Protein AF-A0AAU3YTH7-F1 (afdb_monomer_lite)

pLDDT: mean 71.28, std 16.45, range [33.56, 95.31]

Sequence (213 aa):
MPLNVPIAMAPSDTTYTVHSERQRWSVDQLAATPNGMAALETSVREGVRAAASACVFAGLTEAHITVTEYPDGSVALVGRVLCDETACHTAALRHYLDAADEIEALAAACWAEGQGLADTAATGPSAESKQGGGWSHQEVLQLGRTLLGVLLGASGWAMSQYDYHRPHGPAVGDLTVAIGQVVDEVCSLLAMPLMVCGALILIHAFVRSATAT

Radius of gyration: 25.17 Å; chains: 1; bounding box: 51×39×77 Å

Secondary structure (DSSP, 8-state):
--EEEEEE-TTS--EEEEEEEEEEE-HHHHHHSTTHHHHHHHHHHHHHHHHTTT-TT--PPPPEEEEEE-TTS-EEEEEEEEE--HHHHHHHHHHHHHHHHHHHHHHHHHHHHHTT-SSTTS----------S---HHHHHHHHHHHHHHHHHHHHHHHHH-------S--SS-HHHHHHHHHHHHHHHHHHHHHHHHHHHHHHHHHHHHT--

Foldseek 3Di:
DWAWDWDQDPPDNFIKIKIKDKDKDAPVQLVVDDNSVVVLVVVRQVNSVVSCPQVPDDPWDRWDWDWDADPNRMIMIMTITMDRDPRSNVVNVVVVVVVVVVVVVVVVVVVCVVVVVPPVVDDDDDDDDDDDPDDDPVVVVLVVLLVQLCVLLVLLVVLVVPPPPPPPDDDDPDPVVVVVVVVNVVSVVCSVVSNVVSVVSNVVSVVVVVVVD

Structure (mmCIF, N/CA/C/O backbone):
data_AF-A0AAU3YTH7-F1
#
_entry.id   AF-A0AAU3YTH7-F1
#
loop_
_atom_site.group_PDB
_atom_site.id
_atom_site.type_symbol
_atom_site.label_atom_id
_atom_site.label_alt_id
_atom_site.label_comp_id
_atom_site.label_asym_id
_atom_site.label_entity_id
_atom_site.label_seq_id
_atom_site.pdbx_PDB_ins_code
_atom_site.Cartn_x
_atom_site.Cartn_y
_atom_site.Cartn_z
_atom_site.occupancy
_atom_site.B_iso_or_equiv
_atom_site.auth_seq_id
_atom_site.auth_comp_id
_atom_site.auth_asym_id
_atom_site.auth_atom_id
_atom_site.pdbx_PDB_model_num
ATOM 1 N N . MET A 1 1 ? -3.845 -1.613 4.026 1.00 57.78 1 MET A N 1
ATOM 2 C CA . MET A 1 1 ? -3.190 -2.935 4.004 1.00 57.78 1 MET A CA 1
ATOM 3 C C . MET A 1 1 ? -2.010 -2.898 4.958 1.00 57.78 1 MET A C 1
ATOM 5 O O . MET A 1 1 ? -1.307 -1.885 4.953 1.00 57.78 1 MET A O 1
ATOM 9 N N . PRO A 1 2 ? -1.802 -3.965 5.741 1.00 70.31 2 PRO A N 1
ATOM 10 C CA . PRO A 1 2 ? -0.692 -4.055 6.678 1.00 70.31 2 PRO A CA 1
ATOM 11 C C . PRO A 1 2 ? 0.643 -4.117 5.938 1.00 70.31 2 PRO A C 1
ATOM 13 O O . PRO A 1 2 ? 0.763 -4.796 4.919 1.00 70.31 2 PRO A O 1
ATOM 16 N N . LEU A 1 3 ? 1.643 -3.408 6.456 1.00 77.75 3 LEU A N 1
ATOM 17 C CA . LEU A 1 3 ? 2.975 -3.309 5.870 1.00 77.75 3 LEU A CA 1
ATOM 18 C C . LEU A 1 3 ? 4.031 -3.785 6.869 1.00 77.75 3 LEU A C 1
ATOM 20 O O . LEU A 1 3 ? 4.126 -3.259 7.981 1.00 77.75 3 LEU A O 1
ATOM 24 N N . ASN A 1 4 ? 4.853 -4.738 6.428 1.00 79.75 4 ASN A N 1
ATOM 25 C CA . ASN A 1 4 ? 5.957 -5.318 7.185 1.00 79.75 4 ASN A CA 1
ATOM 26 C C . ASN A 1 4 ? 7.281 -4.880 6.563 1.00 79.75 4 ASN A C 1
ATOM 28 O O . ASN A 1 4 ? 7.589 -5.260 5.436 1.00 79.75 4 ASN A O 1
ATOM 32 N N . VAL A 1 5 ? 8.059 -4.080 7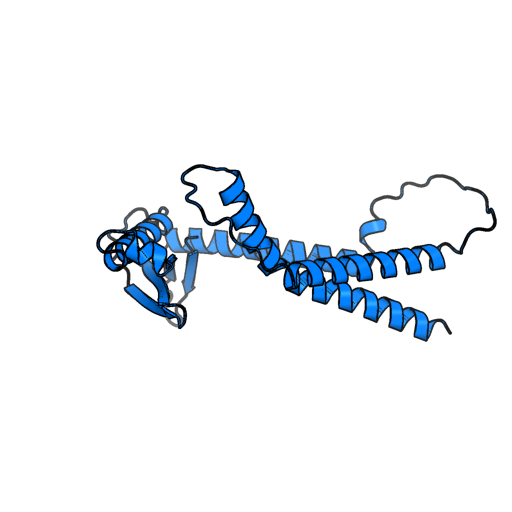.289 1.00 81.25 5 VAL A N 1
ATOM 33 C CA . VAL A 1 5 ? 9.309 -3.503 6.781 1.00 81.25 5 VAL A CA 1
ATOM 34 C C . VAL A 1 5 ? 10.495 -4.083 7.553 1.00 81.25 5 VAL A C 1
ATOM 36 O O . VAL A 1 5 ? 10.606 -3.824 8.756 1.00 81.25 5 VAL A O 1
ATOM 39 N N . PRO A 1 6 ? 11.393 -4.848 6.907 1.00 80.06 6 PRO A N 1
ATOM 40 C CA . PRO A 1 6 ? 12.638 -5.281 7.531 1.00 80.06 6 PRO A CA 1
ATOM 41 C C . PRO A 1 6 ? 13.588 -4.083 7.681 1.00 80.06 6 PRO A C 1
ATOM 43 O O . PRO A 1 6 ? 13.803 -3.321 6.741 1.00 80.06 6 PRO A O 1
ATOM 46 N N . ILE A 1 7 ? 14.174 -3.912 8.867 1.00 82.75 7 ILE A N 1
ATOM 47 C CA . ILE A 1 7 ? 15.152 -2.861 9.166 1.00 82.75 7 ILE A CA 1
ATOM 48 C C . ILE A 1 7 ? 16.408 -3.505 9.750 1.00 82.75 7 ILE A C 1
ATOM 50 O O . ILE A 1 7 ? 16.340 -4.252 10.724 1.00 82.75 7 ILE A O 1
ATOM 54 N N . ALA A 1 8 ? 17.565 -3.178 9.181 1.00 74.44 8 ALA A N 1
ATOM 55 C CA . ALA A 1 8 ? 18.866 -3.461 9.774 1.00 74.44 8 ALA A CA 1
ATOM 56 C C . ALA A 1 8 ? 19.446 -2.151 10.328 1.00 74.44 8 ALA A C 1
ATOM 58 O O . ALA A 1 8 ? 19.544 -1.163 9.597 1.00 74.44 8 ALA A O 1
ATOM 59 N N . MET A 1 9 ? 19.797 -2.114 11.616 1.00 66.88 9 MET A N 1
ATOM 60 C CA . MET A 1 9 ? 20.332 -0.903 12.249 1.00 66.88 9 MET A CA 1
ATOM 61 C C . MET A 1 9 ? 21.854 -0.966 12.359 1.00 66.88 9 MET A C 1
ATOM 63 O O . MET A 1 9 ? 22.377 -1.534 13.309 1.00 66.88 9 MET A O 1
ATOM 67 N N . ALA A 1 10 ? 22.591 -0.323 11.456 1.00 59.38 10 ALA A N 1
ATOM 68 C CA . ALA A 1 10 ? 24.038 -0.176 11.626 1.00 59.38 10 ALA A CA 1
ATOM 69 C C . ALA A 1 10 ? 24.373 0.800 12.784 1.00 59.38 10 ALA A C 1
ATOM 71 O O . ALA A 1 10 ? 23.677 1.806 12.941 1.00 59.38 10 ALA A O 1
ATOM 72 N N . PRO A 1 11 ? 25.438 0.564 13.582 1.00 55.53 11 PRO A N 1
ATOM 73 C CA . PRO A 1 11 ? 26.448 -0.493 13.455 1.00 55.53 11 PRO A CA 1
ATOM 74 C C . PRO A 1 11 ? 26.122 -1.793 14.217 1.00 55.53 11 PRO A C 1
ATOM 76 O O . PRO A 1 11 ? 26.999 -2.639 14.351 1.00 55.53 11 PRO A O 1
ATOM 79 N N . SER A 1 12 ? 24.917 -1.955 14.767 1.00 64.38 12 SER A N 1
ATOM 80 C CA . SER A 1 12 ? 24.537 -3.202 15.438 1.00 64.38 12 SER A CA 1
ATOM 81 C C . SER A 1 12 ? 24.181 -4.288 14.418 1.00 64.38 12 SER A C 1
ATOM 83 O O . SER A 1 12 ? 23.437 -4.029 13.481 1.00 64.38 12 SER A O 1
ATOM 85 N N . ASP A 1 13 ? 24.602 -5.532 14.641 1.00 70.38 13 ASP A N 1
ATOM 86 C CA . ASP A 1 13 ? 24.095 -6.693 13.880 1.00 70.38 13 ASP A CA 1
ATOM 87 C C . ASP A 1 13 ? 22.637 -7.045 14.250 1.00 70.38 13 ASP A C 1
ATOM 89 O O . ASP A 1 13 ? 22.140 -8.138 13.970 1.00 70.38 13 ASP A O 1
ATOM 93 N N . THR A 1 14 ? 21.929 -6.126 14.912 1.00 75.62 14 THR A N 1
ATOM 94 C CA . THR A 1 14 ? 20.550 -6.326 15.331 1.00 75.62 14 THR A CA 1
ATOM 95 C C . THR A 1 14 ? 19.609 -6.041 14.171 1.00 75.62 14 THR A C 1
ATOM 97 O O . THR A 1 14 ? 19.635 -4.979 13.540 1.00 75.62 14 THR A O 1
ATOM 100 N N . THR A 1 15 ? 18.747 -7.015 13.915 1.00 82.31 15 THR A N 1
ATOM 101 C CA . THR A 1 15 ? 17.726 -6.961 12.879 1.00 82.31 15 THR A CA 1
ATOM 102 C C . THR A 1 15 ? 16.367 -6.756 13.521 1.00 82.31 15 THR A C 1
ATOM 104 O O . THR A 1 15 ? 16.057 -7.337 14.558 1.00 82.31 15 THR A O 1
ATOM 107 N N . TYR A 1 16 ? 15.559 -5.904 12.904 1.00 85.06 16 TYR A N 1
ATOM 108 C CA . TYR A 1 16 ? 14.215 -5.601 13.359 1.00 85.06 16 TYR A CA 1
ATOM 109 C C . TYR A 1 16 ? 13.231 -5.698 12.204 1.00 85.06 16 TYR A C 1
ATOM 111 O O . TYR A 1 16 ? 13.590 -5.622 11.028 1.00 85.06 16 TYR A O 1
ATOM 119 N N . THR A 1 17 ? 11.962 -5.830 12.548 1.00 87.25 17 THR A N 1
ATOM 120 C CA . THR A 1 17 ? 10.839 -5.705 11.627 1.00 87.25 17 THR A CA 1
ATOM 121 C C . THR A 1 17 ? 9.883 -4.682 12.198 1.00 87.25 17 THR A C 1
ATOM 123 O O . THR A 1 17 ? 9.500 -4.765 13.364 1.00 87.25 17 THR A O 1
ATOM 126 N N . VAL A 1 18 ? 9.498 -3.704 11.388 1.00 88.56 18 VAL A N 1
ATOM 127 C CA . VAL A 1 18 ? 8.412 -2.790 11.731 1.00 88.56 18 VAL A CA 1
ATOM 128 C C . VAL A 1 18 ? 7.146 -3.317 11.087 1.00 88.56 18 VAL A C 1
ATOM 130 O O . VAL A 1 18 ? 7.027 -3.327 9.862 1.00 88.56 18 VAL A O 1
ATOM 133 N N . HIS A 1 19 ? 6.198 -3.733 11.917 1.00 88.38 19 HIS A N 1
ATOM 134 C CA . HIS A 1 19 ? 4.842 -4.030 11.476 1.00 88.38 19 HIS A CA 1
ATOM 135 C C . HIS A 1 19 ? 4.022 -2.758 11.606 1.00 88.38 19 HIS A C 1
ATOM 137 O O . HIS A 1 19 ? 4.032 -2.106 12.655 1.00 88.38 19 HIS A O 1
ATOM 143 N N . SER A 1 20 ? 3.331 -2.380 10.541 1.00 89.50 20 SER A N 1
ATOM 144 C CA . SER A 1 20 ? 2.554 -1.152 10.510 1.00 89.50 20 SER A CA 1
ATOM 145 C C . SER A 1 20 ? 1.202 -1.349 9.856 1.00 89.50 20 SER A C 1
ATOM 147 O O . SER A 1 20 ? 1.054 -2.130 8.922 1.00 89.50 20 SER A O 1
ATOM 149 N N . GLU A 1 21 ? 0.220 -0.611 10.354 1.00 90.00 21 GLU A N 1
ATOM 150 C CA . GLU A 1 21 ? -1.111 -0.524 9.769 1.00 90.00 21 GLU A CA 1
ATOM 151 C C . GLU A 1 21 ? -1.487 0.946 9.679 1.00 90.00 21 GLU A C 1
ATOM 153 O O . GLU A 1 21 ? -1.265 1.723 10.614 1.00 90.00 21 GLU A O 1
ATOM 158 N N . ARG A 1 22 ? -2.070 1.327 8.546 1.00 90.69 22 ARG A N 1
ATOM 159 C CA . ARG A 1 22 ? -2.590 2.670 8.324 1.00 90.69 22 ARG A CA 1
ATOM 160 C C . ARG A 1 22 ? -4.058 2.589 7.969 1.00 90.69 22 ARG A C 1
ATOM 162 O O . ARG A 1 22 ? -4.425 1.928 7.003 1.00 90.69 22 ARG A O 1
ATOM 169 N N . GLN A 1 23 ? -4.867 3.357 8.684 1.00 91.56 23 GLN A N 1
ATOM 170 C CA . GLN A 1 23 ? -6.272 3.556 8.356 1.00 91.56 23 GLN A CA 1
ATOM 171 C C . GLN A 1 23 ? -6.598 5.040 8.352 1.00 91.56 23 GLN A C 1
ATOM 173 O O . GLN A 1 23 ? -6.018 5.815 9.110 1.00 91.56 23 GLN A O 1
ATOM 178 N N . ARG A 1 24 ? -7.526 5.438 7.484 1.00 93.12 24 ARG A N 1
ATOM 179 C CA . ARG A 1 24 ? -8.066 6.796 7.429 1.00 93.12 24 ARG A CA 1
ATOM 180 C C . ARG A 1 24 ? -9.579 6.720 7.420 1.00 93.12 24 ARG A C 1
ATOM 182 O O . ARG A 1 24 ? -10.132 6.048 6.554 1.00 93.12 24 ARG A O 1
ATOM 189 N N . TRP A 1 25 ? -10.224 7.400 8.359 1.00 95.19 25 TRP A N 1
ATOM 190 C CA . TRP A 1 25 ? -11.680 7.505 8.424 1.00 95.19 25 TRP A CA 1
ATOM 191 C C . TRP A 1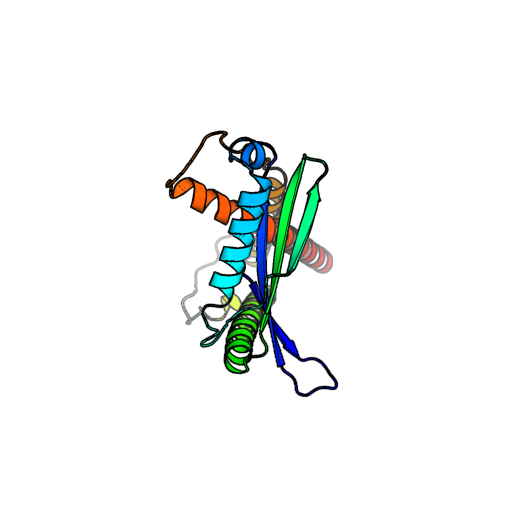 25 ? -12.124 8.932 8.125 1.00 95.19 25 TRP A C 1
ATOM 193 O O . TRP A 1 25 ? -11.480 9.899 8.539 1.00 95.19 25 TRP A O 1
ATOM 203 N N . SER A 1 26 ? -13.222 9.065 7.383 1.00 94.44 26 SER A N 1
ATOM 204 C CA . SER A 1 26 ? -13.872 10.357 7.155 1.00 94.44 26 SER A CA 1
ATOM 205 C C . SER A 1 26 ? -14.585 10.859 8.414 1.00 94.44 26 SER A C 1
ATOM 207 O O . SER A 1 26 ? -14.852 10.089 9.339 1.00 94.44 26 SER A O 1
ATOM 209 N N . VAL A 1 27 ? -14.960 12.143 8.415 1.00 93.75 27 VAL A N 1
ATOM 210 C CA . VAL A 1 27 ? -15.810 12.739 9.461 1.00 93.75 27 VAL A CA 1
ATOM 211 C C . VAL A 1 27 ? -17.088 11.925 9.655 1.00 93.75 27 VAL A C 1
ATOM 213 O O . VAL A 1 27 ? -17.434 11.588 10.783 1.00 93.75 27 VAL A O 1
ATOM 216 N N . ASP A 1 28 ? -17.751 11.542 8.561 1.00 93.75 28 ASP A N 1
ATOM 217 C CA . ASP A 1 28 ? -18.998 10.774 8.621 1.00 93.75 28 ASP A CA 1
ATOM 218 C C . ASP A 1 28 ? -18.800 9.397 9.262 1.00 93.75 28 ASP A C 1
ATOM 220 O O . ASP A 1 28 ? -19.627 8.963 10.057 1.00 93.75 28 ASP A O 1
ATOM 224 N N . GLN A 1 29 ? -17.688 8.714 8.969 1.00 90.44 29 GLN A N 1
ATOM 225 C CA . GLN A 1 29 ? -17.369 7.416 9.575 1.00 90.44 29 GLN A CA 1
ATOM 226 C C . GLN A 1 29 ? -17.064 7.546 11.070 1.00 90.44 29 GLN A C 1
ATOM 228 O O . GLN A 1 29 ? -17.508 6.717 11.870 1.00 90.44 29 GLN A O 1
ATOM 233 N N . LEU A 1 30 ? -16.341 8.603 11.452 1.00 91.12 30 LEU A N 1
ATOM 234 C CA . LEU A 1 30 ? -16.053 8.920 12.849 1.00 91.12 30 LEU A CA 1
ATOM 235 C C . LEU A 1 30 ? -17.331 9.272 13.622 1.00 91.12 30 LEU A C 1
ATOM 237 O O . LEU A 1 30 ? -17.467 8.864 14.771 1.00 91.12 30 LEU A O 1
ATOM 241 N N . ALA A 1 31 ? -18.271 9.982 12.993 1.00 91.75 31 ALA A N 1
ATOM 242 C CA . ALA A 1 31 ? -19.545 10.371 13.594 1.00 91.75 31 ALA A CA 1
ATOM 243 C C . ALA A 1 31 ? -20.561 9.218 13.653 1.00 91.75 31 ALA A C 1
ATOM 245 O O . ALA A 1 31 ? -21.321 9.114 14.615 1.00 91.75 31 ALA A O 1
ATOM 246 N N . ALA A 1 32 ? -20.574 8.341 12.646 1.00 93.25 32 ALA A N 1
ATOM 247 C CA . ALA A 1 32 ? -21.460 7.180 12.593 1.00 93.25 32 ALA A CA 1
ATOM 248 C C . ALA A 1 32 ? -21.068 6.084 13.598 1.00 93.25 32 ALA A C 1
ATOM 250 O O . ALA A 1 32 ? -21.904 5.263 13.976 1.00 93.25 32 ALA A O 1
ATOM 251 N N . THR A 1 33 ? -19.807 6.067 14.035 1.00 91.00 33 THR A N 1
ATOM 252 C CA . THR A 1 33 ? -19.286 5.068 14.969 1.00 91.00 33 THR A CA 1
ATOM 253 C C . THR A 1 33 ? -19.291 5.620 16.397 1.00 91.00 33 THR A C 1
ATOM 255 O O . THR A 1 33 ? -18.672 6.657 16.648 1.00 91.00 33 THR A O 1
ATOM 258 N N . PRO A 1 34 ? -19.924 4.942 17.374 1.00 93.38 34 PRO A N 1
ATOM 259 C CA . PRO A 1 34 ? -19.817 5.332 18.777 1.00 93.38 34 PRO A CA 1
ATOM 260 C C . PRO A 1 34 ? -18.347 5.393 19.209 1.00 93.38 34 PRO A C 1
ATOM 262 O O . PRO A 1 34 ? -17.624 4.408 19.077 1.00 93.38 34 PRO A O 1
ATOM 265 N N . ASN A 1 35 ? -17.903 6.547 19.716 1.00 92.50 35 ASN A N 1
ATOM 266 C CA . ASN A 1 35 ? -16.491 6.816 20.015 1.00 92.50 35 ASN A CA 1
ATOM 267 C C . ASN A 1 35 ? -15.560 6.535 18.818 1.00 92.50 35 ASN A C 1
ATOM 269 O O . ASN A 1 35 ? -14.527 5.886 18.980 1.00 92.50 35 ASN A O 1
ATOM 273 N N . GLY A 1 36 ? -15.912 7.025 17.621 1.00 88.62 36 GLY A N 1
ATOM 274 C CA . GLY A 1 36 ? -15.225 6.706 16.365 1.00 88.62 36 GLY A CA 1
ATOM 275 C C . GLY A 1 36 ? -13.702 6.838 16.398 1.00 88.62 36 GLY A C 1
ATOM 276 O O . GLY A 1 36 ? -13.016 5.998 15.829 1.00 88.62 36 GLY A O 1
ATOM 277 N N . MET A 1 37 ? -13.155 7.805 17.139 1.00 94.38 37 MET A N 1
ATOM 278 C CA . MET A 1 37 ? -11.704 7.916 17.339 1.00 94.38 37 MET A CA 1
ATOM 279 C C . MET A 1 37 ? -11.097 6.716 18.081 1.00 94.38 37 MET A C 1
ATOM 281 O O . MET A 1 37 ? -10.099 6.158 17.632 1.00 94.38 37 MET A O 1
ATOM 285 N N . ALA A 1 38 ? -11.710 6.275 19.181 1.00 94.06 38 ALA A N 1
ATOM 286 C CA . ALA A 1 38 ? -11.245 5.106 19.930 1.00 94.06 38 ALA A CA 1
ATOM 287 C C . ALA A 1 38 ? -11.444 3.805 19.134 1.00 94.06 38 ALA A C 1
ATOM 289 O O . ALA A 1 38 ? -10.627 2.886 19.217 1.00 94.06 38 ALA A O 1
ATOM 290 N N . ALA A 1 39 ? -12.511 3.732 18.333 1.00 93.75 39 ALA A N 1
ATOM 291 C CA . ALA A 1 39 ? -12.757 2.608 17.437 1.00 93.75 39 ALA A CA 1
ATOM 292 C C . ALA A 1 39 ? -11.707 2.534 16.313 1.00 93.75 39 ALA A C 1
ATOM 294 O O . ALA A 1 39 ? -11.167 1.459 16.059 1.00 93.75 39 ALA A O 1
ATOM 295 N N . LEU A 1 40 ? -11.357 3.669 15.698 1.00 92.19 40 LEU A N 1
ATOM 296 C CA . LEU A 1 40 ? -10.288 3.762 14.699 1.00 92.19 40 LEU A CA 1
ATOM 297 C C . LEU A 1 40 ? -8.939 3.349 15.293 1.00 92.19 40 LEU A C 1
ATOM 299 O O . LEU A 1 40 ? -8.206 2.568 14.691 1.00 92.19 40 LEU A O 1
ATOM 303 N N . GLU A 1 41 ? -8.624 3.823 16.497 1.00 92.94 41 GLU A N 1
ATOM 304 C CA . GLU A 1 41 ? -7.396 3.433 17.185 1.00 92.94 41 GLU A CA 1
ATOM 305 C C . GLU A 1 41 ? -7.352 1.930 17.484 1.00 92.94 41 GLU A C 1
ATOM 307 O O . GLU A 1 41 ? -6.337 1.278 17.235 1.00 92.94 41 GLU A O 1
ATOM 312 N N . THR A 1 42 ? -8.460 1.361 17.961 1.00 91.88 42 THR A N 1
ATOM 313 C CA . THR A 1 42 ? -8.580 -0.083 18.214 1.00 91.88 42 THR A CA 1
ATOM 314 C C . THR A 1 42 ? -8.381 -0.884 16.929 1.00 91.88 42 THR A C 1
ATOM 316 O O . THR A 1 42 ? -7.569 -1.806 16.908 1.00 91.88 42 THR A O 1
ATOM 319 N N . SER A 1 43 ? -9.038 -0.472 15.843 1.00 90.12 43 SER A N 1
ATOM 320 C CA . SER A 1 43 ? -8.918 -1.090 14.519 1.00 90.12 43 SER A CA 1
ATOM 321 C C . SER A 1 43 ? -7.472 -1.081 14.013 1.00 90.12 43 SER A C 1
ATOM 323 O O . SER A 1 43 ? -6.958 -2.101 13.555 1.00 90.12 43 SER A O 1
ATOM 325 N N . VAL A 1 44 ? -6.764 0.043 14.161 1.00 89.38 44 VAL A N 1
ATOM 326 C CA . VAL A 1 44 ? -5.346 0.137 13.791 1.00 89.38 44 VAL A CA 1
ATOM 327 C C . VAL A 1 44 ? -4.480 -0.767 14.668 1.00 89.38 44 VAL A C 1
ATOM 329 O O . VAL A 1 44 ? -3.629 -1.481 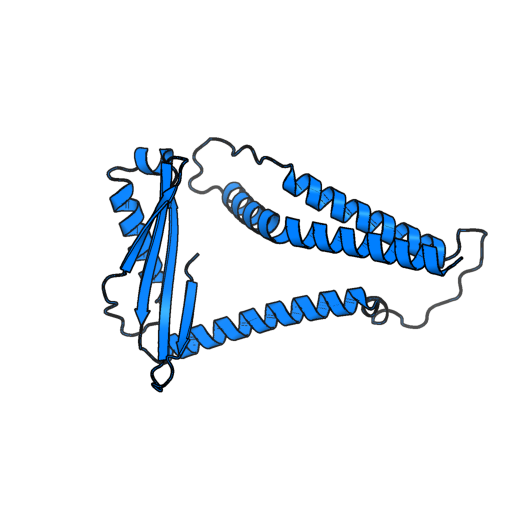14.143 1.00 89.38 44 VAL A O 1
ATOM 332 N N . ARG A 1 45 ? -4.699 -0.797 15.988 1.00 88.62 45 ARG A N 1
ATOM 333 C CA . ARG A 1 45 ? -3.959 -1.684 16.905 1.00 88.62 45 ARG A CA 1
ATOM 334 C C . ARG A 1 45 ? -4.154 -3.160 16.547 1.00 88.62 45 ARG A C 1
ATOM 336 O O . ARG A 1 45 ? -3.194 -3.926 16.574 1.00 88.62 45 ARG A O 1
ATOM 343 N N . GLU A 1 46 ? -5.373 -3.564 16.211 1.00 86.50 46 GLU A N 1
ATOM 344 C CA . GLU A 1 46 ? -5.681 -4.929 15.775 1.00 86.50 46 GLU A CA 1
ATOM 345 C C . GLU A 1 46 ? -5.049 -5.254 14.420 1.00 86.50 46 GLU A C 1
ATOM 347 O O . GLU A 1 46 ? -4.440 -6.314 14.273 1.00 86.50 46 GLU A O 1
ATOM 352 N N . GLY A 1 47 ? -5.097 -4.324 13.463 1.00 85.69 47 GLY A N 1
ATOM 353 C CA . GLY A 1 47 ? -4.454 -4.493 12.162 1.00 85.69 47 GLY A CA 1
ATOM 354 C C . GLY A 1 47 ? -2.933 -4.644 12.264 1.00 85.69 47 GLY A C 1
ATOM 355 O O . GLY A 1 47 ? -2.367 -5.534 11.632 1.00 85.69 47 GLY A O 1
ATOM 356 N N . VAL A 1 48 ? -2.270 -3.871 13.135 1.00 84.44 48 VAL A N 1
ATOM 357 C CA . VAL A 1 48 ? -0.832 -4.048 13.421 1.00 84.44 48 VAL A CA 1
ATOM 358 C C . VAL A 1 48 ? -0.544 -5.447 13.980 1.00 84.44 48 VAL A C 1
ATOM 360 O O . VAL A 1 48 ? 0.438 -6.074 13.586 1.00 84.44 48 VAL A O 1
ATOM 363 N N . ARG A 1 49 ? -1.394 -5.973 14.873 1.00 81.56 49 ARG A N 1
ATOM 364 C CA . ARG A 1 49 ? -1.224 -7.338 15.407 1.00 81.56 49 ARG A CA 1
ATOM 365 C C . ARG A 1 49 ? -1.413 -8.402 14.329 1.00 81.56 49 ARG A C 1
ATOM 367 O O . ARG A 1 49 ? -0.652 -9.362 14.293 1.00 81.56 49 ARG A O 1
ATOM 374 N N . ALA A 1 50 ? -2.384 -8.223 13.436 1.00 80.69 50 ALA A N 1
ATOM 375 C CA . ALA A 1 50 ? -2.602 -9.130 12.312 1.00 80.69 50 ALA A CA 1
ATOM 376 C C . ALA A 1 50 ? -1.421 -9.122 11.320 1.00 80.69 50 ALA A C 1
ATOM 378 O O . ALA A 1 50 ? -1.034 -10.174 10.804 1.00 80.69 50 ALA A O 1
ATOM 379 N N . ALA A 1 51 ? -0.800 -7.957 11.103 1.00 75.38 51 ALA A N 1
ATOM 380 C CA . ALA A 1 51 ? 0.401 -7.803 10.277 1.00 75.38 51 ALA A CA 1
ATOM 381 C C . ALA A 1 51 ? 1.591 -8.634 10.792 1.00 75.38 51 ALA A C 1
ATOM 383 O O . ALA A 1 51 ? 2.402 -9.125 10.006 1.00 75.38 51 ALA A O 1
ATOM 384 N N . ALA A 1 52 ? 1.666 -8.823 12.110 1.00 71.81 52 ALA A N 1
ATOM 385 C CA . ALA A 1 52 ? 2.706 -9.573 12.805 1.00 71.81 52 ALA A CA 1
ATOM 386 C C . ALA A 1 52 ? 2.387 -11.074 12.966 1.00 71.81 52 ALA A C 1
ATOM 388 O O . ALA A 1 52 ? 2.976 -11.736 13.814 1.00 71.81 52 ALA A O 1
ATOM 389 N N . SER A 1 53 ? 1.475 -11.637 12.165 1.00 67.44 53 SER A N 1
ATOM 390 C CA . SER A 1 53 ? 1.048 -13.049 12.257 1.00 67.44 53 SER A CA 1
ATOM 391 C C . SER A 1 53 ? 2.178 -14.085 12.150 1.00 67.44 53 SER A C 1
ATOM 393 O O . SER A 1 53 ? 2.034 -15.196 12.656 1.00 67.44 53 SER A O 1
ATOM 395 N N . ALA A 1 54 ? 3.308 -13.729 11.530 1.00 63.84 54 ALA A N 1
ATOM 396 C CA . ALA A 1 54 ? 4.505 -14.569 11.450 1.00 63.84 54 ALA A CA 1
ATOM 397 C C . ALA A 1 54 ? 5.393 -14.518 12.711 1.00 63.84 54 ALA A C 1
ATOM 399 O O . ALA A 1 54 ? 6.357 -15.280 12.800 1.00 63.84 54 ALA A O 1
ATOM 400 N N . CYS A 1 55 ? 5.092 -13.643 13.674 1.00 68.81 55 CYS A N 1
ATOM 401 C CA . CYS A 1 55 ? 5.835 -13.532 14.922 1.00 68.81 55 CYS A CA 1
ATOM 402 C C . CYS A 1 55 ? 5.314 -14.534 15.942 1.00 68.81 55 CYS A C 1
ATOM 404 O O . CYS A 1 55 ? 4.276 -14.350 16.578 1.00 6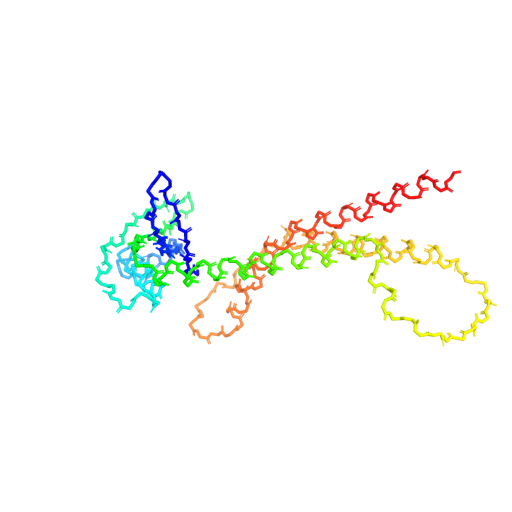8.81 55 CYS A O 1
ATOM 406 N N . VAL A 1 56 ? 6.051 -15.642 16.035 1.00 54.22 56 VAL A N 1
ATOM 407 C CA . VAL A 1 56 ? 5.674 -16.878 16.730 1.00 54.22 56 VAL A CA 1
ATOM 408 C C . VAL A 1 56 ? 5.558 -16.667 18.246 1.00 54.22 56 VAL A C 1
ATOM 410 O O . VAL A 1 56 ? 4.892 -17.459 18.910 1.00 54.22 56 VAL A O 1
ATOM 413 N N . PHE A 1 57 ? 6.135 -15.593 18.805 1.00 50.47 57 PHE A N 1
ATOM 414 C CA . PHE A 1 57 ? 6.186 -15.366 20.256 1.00 50.47 57 PHE A CA 1
ATOM 415 C C . PHE A 1 57 ? 5.610 -14.039 20.750 1.00 50.47 57 PHE A C 1
ATOM 417 O O . PHE A 1 57 ? 5.760 -13.702 21.927 1.00 50.47 57 PHE A O 1
ATOM 424 N N . ALA A 1 58 ? 4.936 -13.269 19.905 1.00 52.53 58 ALA A N 1
ATOM 425 C CA . ALA A 1 58 ? 4.884 -11.845 20.160 1.00 52.53 58 ALA A CA 1
ATOM 426 C C . ALA A 1 58 ? 3.826 -11.429 21.203 1.00 52.53 58 ALA A C 1
ATOM 428 O O . ALA A 1 58 ? 2.691 -11.058 20.897 1.00 52.53 58 ALA A O 1
ATOM 429 N N . GLY A 1 59 ? 4.279 -11.344 22.456 1.00 55.47 59 GLY A N 1
ATOM 430 C CA . GLY A 1 59 ? 3.900 -10.275 23.378 1.00 55.47 59 GLY A CA 1
ATOM 431 C C . GLY A 1 59 ? 4.349 -8.925 22.815 1.00 55.47 59 GLY A C 1
ATOM 432 O O . GLY A 1 59 ? 5.204 -8.265 23.401 1.00 55.47 59 GLY A O 1
ATOM 433 N N . LEU A 1 60 ? 3.810 -8.563 21.642 1.00 65.56 60 LEU A N 1
ATOM 434 C CA . LEU A 1 60 ? 4.050 -7.295 20.967 1.00 65.56 60 LEU A CA 1
ATOM 435 C C . LEU A 1 60 ? 3.855 -6.179 21.984 1.00 65.56 60 LEU A C 1
ATOM 437 O O . LEU A 1 60 ? 2.830 -6.125 22.673 1.00 65.56 60 LEU A O 1
ATOM 441 N N . THR A 1 61 ? 4.839 -5.289 22.064 1.00 70.31 61 THR A N 1
ATOM 442 C CA . THR A 1 61 ? 4.678 -4.050 22.814 1.00 70.31 61 THR A CA 1
ATOM 443 C C . THR A 1 61 ? 3.482 -3.276 22.266 1.00 70.31 61 THR A C 1
ATOM 445 O O . THR A 1 61 ? 3.018 -3.495 21.142 1.00 70.31 61 THR A O 1
ATOM 448 N N . GLU A 1 62 ? 2.923 -2.394 23.090 1.00 80.38 62 GLU A N 1
ATOM 449 C CA . GLU A 1 62 ? 1.809 -1.564 22.650 1.00 80.38 62 GLU A CA 1
ATOM 450 C C . GLU A 1 62 ? 2.212 -0.769 21.400 1.00 80.38 62 GLU A C 1
ATOM 452 O O . GLU A 1 62 ? 3.270 -0.136 21.366 1.00 80.38 62 GLU A O 1
ATOM 457 N N . ALA A 1 63 ? 1.384 -0.847 20.354 1.00 84.12 63 ALA A N 1
ATOM 458 C CA . ALA A 1 63 ? 1.672 -0.187 19.092 1.00 84.12 63 ALA A CA 1
ATOM 459 C C . ALA A 1 63 ? 1.769 1.328 19.304 1.00 84.12 63 ALA A C 1
ATOM 461 O O . ALA A 1 63 ? 0.878 1.949 19.885 1.00 84.12 63 ALA A O 1
ATOM 462 N N . HIS A 1 64 ? 2.830 1.933 18.780 1.00 90.69 64 HIS A N 1
ATOM 463 C CA . HIS A 1 64 ? 2.949 3.378 18.730 1.00 90.69 64 HIS A CA 1
ATOM 464 C C . HIS A 1 64 ? 1.993 3.920 17.665 1.00 90.69 64 HIS A C 1
ATOM 466 O O . HIS A 1 64 ? 2.142 3.608 16.480 1.00 90.69 64 HIS A O 1
ATOM 472 N N . ILE A 1 65 ? 1.019 4.726 18.086 1.00 91.44 65 ILE A N 1
ATOM 473 C CA . ILE A 1 65 ? 0.019 5.326 17.203 1.00 91.44 65 ILE A CA 1
ATOM 474 C C . ILE A 1 65 ? 0.407 6.768 16.881 1.00 91.44 65 ILE A C 1
ATOM 476 O O . ILE A 1 65 ? 0.589 7.596 17.771 1.00 91.44 65 ILE A O 1
ATOM 480 N N . THR A 1 66 ? 0.489 7.083 15.592 1.00 93.50 66 THR A N 1
ATOM 481 C CA . THR A 1 66 ? 0.574 8.456 15.092 1.00 93.50 66 THR A CA 1
ATOM 482 C C . THR A 1 66 ? -0.780 8.865 14.525 1.00 93.50 66 THR A C 1
ATOM 484 O O . THR A 1 66 ? -1.315 8.165 13.667 1.00 93.50 66 THR A O 1
ATOM 487 N N . VAL A 1 67 ? -1.311 10.002 14.973 1.00 95.12 67 VAL A N 1
ATOM 488 C CA . VAL A 1 67 ? -2.571 10.581 14.485 1.00 95.12 67 VAL A CA 1
ATOM 489 C C . VAL A 1 67 ? -2.261 11.717 13.512 1.00 95.12 67 VAL A C 1
ATOM 491 O O . VAL A 1 67 ? -1.339 12.502 13.727 1.00 95.12 67 VAL A O 1
ATOM 494 N N . THR A 1 68 ? -3.014 11.810 12.423 1.00 95.31 68 THR A N 1
ATOM 495 C CA . THR A 1 68 ? -2.955 12.915 11.464 1.00 95.31 68 THR A CA 1
ATOM 496 C C . THR A 1 68 ? -4.369 13.351 11.124 1.00 95.31 68 THR A C 1
ATOM 498 O O . THR A 1 68 ? -5.130 12.590 10.531 1.00 95.31 68 THR A O 1
ATOM 501 N N . GLU A 1 69 ? -4.705 14.581 11.491 1.00 93.75 69 GLU A N 1
ATOM 502 C CA . GLU A 1 69 ? -5.966 15.224 11.128 1.00 93.75 69 GLU A CA 1
ATOM 503 C C . GLU A 1 69 ? -5.781 15.997 9.821 1.00 93.75 69 GLU A C 1
ATOM 505 O O . GLU A 1 69 ? -4.781 16.694 9.629 1.00 93.75 69 GLU A O 1
ATOM 510 N N . TYR A 1 70 ? -6.732 15.853 8.904 1.00 91.31 70 TYR A N 1
ATOM 511 C CA . TYR A 1 70 ? -6.715 16.521 7.608 1.00 91.31 70 TYR A CA 1
ATOM 512 C C . TYR A 1 70 ? -7.683 17.714 7.592 1.00 91.31 70 TYR A C 1
ATOM 514 O O . TYR A 1 70 ? -8.653 17.731 8.349 1.00 91.31 70 TYR A O 1
ATOM 522 N N . PRO A 1 71 ? -7.478 18.705 6.701 1.00 91.62 71 PRO A N 1
ATOM 523 C CA . PRO A 1 71 ? -8.357 19.876 6.599 1.00 91.62 71 PRO A CA 1
ATOM 524 C C . PRO A 1 71 ? -9.822 19.554 6.267 1.00 91.62 71 PRO A C 1
ATOM 526 O O . PRO A 1 71 ? -10.705 20.351 6.563 1.00 91.62 71 PRO A O 1
ATOM 529 N N . ASP A 1 72 ? -10.082 18.393 5.661 1.00 89.75 72 ASP A N 1
ATOM 530 C CA . ASP A 1 72 ? -11.427 17.869 5.386 1.00 89.75 72 ASP A CA 1
ATOM 531 C C . ASP A 1 72 ? -12.094 17.230 6.625 1.00 89.75 72 ASP A C 1
ATOM 533 O O . ASP A 1 72 ? -13.177 16.657 6.524 1.00 89.75 72 ASP A O 1
ATOM 537 N N . GLY A 1 73 ? -11.435 17.298 7.787 1.00 88.62 73 GLY A N 1
ATOM 538 C CA . GLY A 1 73 ? -11.869 16.711 9.053 1.00 88.62 73 GLY A CA 1
ATOM 539 C C . GLY A 1 73 ? -11.679 15.195 9.142 1.00 88.62 73 GLY A C 1
ATOM 540 O O . GLY A 1 73 ? -11.982 14.600 10.175 1.00 88.62 73 GLY A O 1
ATOM 541 N N . SER A 1 74 ? -11.186 14.542 8.085 1.00 92.56 74 SER A N 1
ATOM 542 C CA . SER A 1 74 ? -10.829 13.127 8.157 1.00 92.56 74 SER A CA 1
ATOM 543 C C . SER A 1 74 ? -9.591 12.927 9.027 1.00 92.56 74 SER A C 1
ATOM 545 O O . SER A 1 74 ? -8.733 13.804 9.150 1.00 92.56 74 SER A O 1
ATOM 547 N N . VAL A 1 75 ? -9.476 11.739 9.608 1.00 93.25 75 VAL A N 1
ATOM 548 C CA . VAL A 1 75 ? -8.366 11.391 10.491 1.00 93.25 75 VAL A CA 1
ATOM 549 C C . VAL A 1 75 ? -7.703 10.125 9.981 1.00 93.25 75 VAL A C 1
ATOM 551 O O . VAL A 1 75 ? -8.376 9.125 9.734 1.00 93.25 75 VAL A O 1
ATOM 554 N N . ALA A 1 76 ? -6.379 10.156 9.819 1.00 93.25 76 ALA A N 1
ATOM 555 C CA . ALA A 1 76 ? -5.578 8.960 9.602 1.00 93.25 76 ALA A CA 1
ATOM 556 C C . ALA A 1 76 ? -4.781 8.599 10.847 1.00 93.25 76 ALA A C 1
ATOM 558 O O . ALA A 1 76 ? -4.115 9.446 11.439 1.00 93.25 76 ALA A O 1
ATOM 559 N N . LEU A 1 77 ? -4.805 7.318 11.191 1.00 93.69 77 LEU A N 1
ATOM 560 C CA . LEU A 1 77 ? -3.944 6.728 12.200 1.00 93.69 77 LEU A CA 1
ATOM 561 C C . LEU A 1 77 ? -2.948 5.791 11.523 1.00 93.69 77 LEU A C 1
ATOM 563 O O . LEU A 1 77 ? -3.298 5.033 10.616 1.00 93.69 77 LEU A O 1
ATOM 567 N N . VAL A 1 78 ? -1.703 5.845 11.986 1.00 92.38 78 VAL A N 1
ATOM 568 C CA . VAL A 1 78 ? -0.660 4.882 11.636 1.00 92.38 78 VAL A CA 1
ATOM 569 C C . VAL A 1 78 ? -0.171 4.231 12.915 1.00 92.38 78 VAL A C 1
ATOM 571 O O . VAL A 1 78 ? 0.438 4.896 13.752 1.00 92.38 78 VAL A O 1
ATOM 574 N N . GLY A 1 79 ? -0.432 2.939 13.060 1.00 89.12 79 GLY A N 1
ATOM 575 C CA . GLY A 1 79 ? 0.113 2.127 14.134 1.00 89.12 79 GLY A CA 1
ATOM 576 C C . GLY A 1 79 ? 1.407 1.472 13.692 1.00 89.12 79 GLY A C 1
ATOM 577 O O . GLY A 1 79 ? 1.518 1.032 12.548 1.00 89.12 79 GLY A O 1
ATOM 578 N N . ARG A 1 80 ? 2.393 1.418 14.588 1.00 90.75 80 ARG A N 1
ATOM 579 C CA . ARG A 1 80 ? 3.673 0.744 14.353 1.00 90.75 80 ARG A CA 1
ATOM 580 C C . ARG A 1 80 ? 4.086 -0.048 15.581 1.00 90.75 80 ARG A C 1
ATOM 582 O O . ARG A 1 80 ? 4.004 0.463 16.694 1.00 90.75 80 ARG A O 1
ATOM 589 N N . VAL A 1 81 ? 4.583 -1.259 15.379 1.00 88.31 81 VAL A N 1
ATOM 590 C CA . VAL A 1 81 ? 5.255 -2.035 16.424 1.00 88.31 81 VAL A CA 1
ATOM 591 C C . VAL A 1 81 ? 6.577 -2.568 15.894 1.00 88.31 81 VAL A C 1
ATOM 593 O O . VAL A 1 81 ? 6.688 -2.934 14.722 1.00 88.31 81 VAL A O 1
ATOM 596 N N . LEU A 1 82 ? 7.584 -2.563 16.762 1.00 87.00 82 LEU A N 1
ATOM 597 C CA . LEU A 1 82 ? 8.907 -3.094 16.474 1.00 87.00 82 LEU A CA 1
ATOM 598 C C . LEU A 1 82 ? 8.979 -4.537 16.978 1.00 87.00 82 LEU A C 1
ATOM 600 O O . LEU A 1 82 ? 8.653 -4.802 18.133 1.00 87.00 82 LEU A O 1
ATOM 604 N N . CYS A 1 83 ? 9.424 -5.444 16.119 1.00 84.69 83 CYS A N 1
ATOM 605 C CA . CYS A 1 83 ? 9.721 -6.828 16.456 1.00 84.69 83 CYS A CA 1
ATOM 606 C C . CYS A 1 83 ? 11.208 -7.096 16.205 1.00 84.69 83 CYS A C 1
ATOM 608 O O . CYS A 1 83 ? 11.728 -6.735 15.151 1.00 84.69 83 CYS A O 1
ATOM 610 N N . ASP A 1 84 ? 11.892 -7.713 17.161 1.00 85.00 84 ASP A N 1
ATOM 611 C CA . ASP A 1 84 ? 13.307 -8.100 17.093 1.00 85.00 84 ASP A CA 1
ATOM 612 C C . ASP A 1 84 ? 13.503 -9.604 16.818 1.00 85.00 84 ASP A C 1
ATOM 614 O O . ASP A 1 84 ? 14.623 -10.115 16.839 1.00 85.00 84 ASP A O 1
ATOM 618 N N . GLU A 1 85 ? 12.425 -10.333 16.509 1.00 83.69 85 GLU A N 1
ATOM 619 C CA . GLU A 1 85 ? 12.510 -11.746 16.153 1.00 83.69 85 GLU A CA 1
ATOM 620 C C . GLU A 1 85 ? 13.135 -11.926 14.762 1.00 83.69 85 GLU A C 1
ATOM 622 O O . GLU A 1 85 ? 12.593 -11.509 13.732 1.00 83.69 85 GLU A O 1
ATOM 627 N N . THR A 1 86 ? 14.248 -12.658 14.709 1.00 84.12 86 THR A N 1
ATOM 628 C CA . THR A 1 86 ? 14.964 -12.965 13.461 1.00 84.12 86 THR A CA 1
ATOM 629 C C . THR A 1 86 ? 14.090 -13.699 12.438 1.00 84.12 86 THR A C 1
ATOM 631 O O . THR A 1 86 ? 14.254 -13.507 11.231 1.00 84.12 86 THR A O 1
ATOM 634 N N . ALA A 1 87 ? 13.143 -14.527 12.892 1.00 81.88 87 ALA A N 1
ATOM 635 C CA . ALA A 1 87 ? 12.204 -15.225 12.014 1.00 81.88 87 ALA A CA 1
ATOM 636 C C . ALA A 1 87 ? 11.263 -14.244 11.291 1.00 81.88 87 ALA A C 1
ATOM 638 O O . ALA A 1 87 ? 11.121 -14.342 10.070 1.00 81.88 87 ALA A O 1
ATOM 639 N N . CYS A 1 88 ? 10.704 -13.258 12.009 1.00 81.00 88 CYS A N 1
ATOM 640 C CA . CYS A 1 88 ? 9.892 -12.192 11.412 1.00 81.00 88 CYS A CA 1
ATOM 641 C C . CYS A 1 88 ? 10.707 -11.370 10.424 1.00 81.00 88 CYS A C 1
ATOM 643 O O . CYS A 1 88 ? 10.250 -11.129 9.309 1.00 81.00 88 CYS A O 1
ATOM 645 N N . HIS A 1 89 ? 11.941 -11.021 10.798 1.00 85.69 89 HIS A N 1
ATOM 646 C CA . HIS A 1 89 ? 12.834 -10.274 9.920 1.00 85.69 89 HIS A CA 1
ATOM 647 C C . HIS A 1 89 ? 13.137 -11.033 8.630 1.00 85.69 89 HIS A C 1
ATOM 649 O O . HIS A 1 89 ? 13.018 -10.479 7.542 1.00 85.69 89 HIS A O 1
ATOM 655 N N . THR A 1 90 ? 13.464 -12.321 8.729 1.00 84.50 90 THR A N 1
ATOM 656 C CA . THR A 1 90 ? 13.770 -13.156 7.561 1.00 84.50 90 THR A CA 1
ATOM 657 C C . THR A 1 90 ? 12.558 -13.302 6.640 1.00 84.50 90 THR A C 1
ATOM 659 O O . THR A 1 90 ? 12.705 -13.240 5.421 1.00 84.50 90 THR A O 1
ATOM 662 N N . ALA A 1 91 ? 11.358 -13.488 7.197 1.00 83.81 91 ALA A N 1
ATOM 663 C CA . ALA A 1 91 ? 10.129 -13.573 6.412 1.00 83.81 91 ALA A CA 1
ATOM 664 C C . ALA A 1 91 ? 9.801 -12.240 5.720 1.00 83.81 91 ALA A C 1
ATOM 666 O O . ALA A 1 91 ? 9.550 -12.221 4.517 1.00 83.81 91 ALA A O 1
ATOM 667 N N . ALA A 1 92 ? 9.870 -11.125 6.453 1.00 82.25 92 ALA A N 1
ATOM 668 C CA . ALA A 1 92 ? 9.647 -9.791 5.902 1.00 82.25 92 ALA A CA 1
ATOM 669 C C . ALA A 1 92 ? 10.672 -9.442 4.811 1.00 82.25 92 ALA A C 1
ATOM 671 O O . ALA A 1 92 ? 10.302 -8.887 3.781 1.00 82.25 92 ALA A O 1
ATOM 672 N N . LEU A 1 93 ? 11.940 -9.817 5.001 1.00 84.00 93 LEU A N 1
ATOM 673 C CA . LEU A 1 93 ? 12.995 -9.619 4.010 1.00 84.00 93 LEU A CA 1
ATOM 674 C C . LEU A 1 93 ? 12.750 -10.418 2.730 1.00 84.00 93 LEU A C 1
ATOM 676 O O . LEU A 1 93 ? 12.919 -9.866 1.650 1.00 84.00 93 LEU A O 1
ATOM 680 N N . ARG A 1 94 ? 12.313 -11.678 2.830 1.00 82.94 94 ARG A N 1
ATOM 681 C CA . ARG A 1 94 ? 11.951 -12.472 1.645 1.00 82.94 94 ARG A CA 1
ATOM 682 C C . ARG A 1 94 ? 10.824 -11.814 0.859 1.00 82.94 94 ARG A C 1
ATOM 684 O O . ARG A 1 94 ? 11.005 -11.554 -0.317 1.00 82.94 94 ARG A O 1
ATOM 691 N N . HIS A 1 95 ? 9.730 -11.447 1.525 1.00 80.69 95 HIS A N 1
ATOM 692 C CA . HIS A 1 95 ? 8.618 -10.760 0.862 1.00 80.69 95 HIS A CA 1
ATOM 693 C C . HIS A 1 95 ? 9.030 -9.432 0.222 1.00 80.69 95 HIS A C 1
ATOM 695 O O . HIS A 1 95 ? 8.552 -9.096 -0.856 1.00 80.69 95 HIS A O 1
ATOM 701 N N . TYR A 1 96 ? 9.914 -8.678 0.878 1.00 80.88 96 TYR A N 1
ATOM 702 C CA . TYR A 1 96 ? 10.452 -7.443 0.320 1.00 80.88 96 TYR A CA 1
ATOM 703 C C . TYR A 1 96 ? 11.268 -7.697 -0.955 1.00 80.88 96 TYR A C 1
ATOM 705 O O . TYR A 1 96 ? 11.098 -6.975 -1.933 1.00 80.88 96 TYR A O 1
ATOM 713 N N . LEU A 1 97 ? 12.137 -8.712 -0.949 1.00 81.94 97 LEU A N 1
ATOM 714 C CA . LEU A 1 97 ? 12.944 -9.077 -2.114 1.00 81.94 97 LEU A CA 1
ATOM 715 C C . LEU A 1 97 ? 12.075 -9.613 -3.256 1.00 81.94 97 LEU A C 1
ATOM 717 O O . LEU A 1 97 ? 12.226 -9.141 -4.373 1.00 81.94 97 LEU A O 1
ATOM 721 N N . ASP A 1 98 ? 11.114 -10.494 -2.968 1.00 78.75 98 ASP A N 1
ATOM 722 C CA . ASP A 1 98 ? 10.179 -11.019 -3.971 1.00 78.75 98 ASP A CA 1
ATOM 723 C C . ASP A 1 98 ? 9.405 -9.874 -4.657 1.00 78.75 98 ASP A C 1
ATOM 725 O O . ASP A 1 98 ? 9.304 -9.820 -5.880 1.00 78.75 98 ASP A O 1
ATOM 729 N N . ALA A 1 99 ? 8.914 -8.900 -3.880 1.00 76.19 99 ALA A N 1
ATOM 730 C CA . ALA A 1 99 ? 8.225 -7.730 -4.425 1.00 76.19 99 ALA A CA 1
ATOM 731 C C . ALA A 1 99 ? 9.157 -6.819 -5.248 1.00 76.19 99 ALA A C 1
ATOM 733 O O . ALA A 1 99 ? 8.728 -6.224 -6.238 1.00 76.19 99 ALA A O 1
ATOM 734 N N . ALA A 1 100 ? 10.426 -6.686 -4.852 1.00 77.81 100 ALA A N 1
ATOM 735 C CA . ALA A 1 100 ? 11.413 -5.929 -5.617 1.00 77.81 100 ALA A CA 1
ATOM 736 C C . ALA A 1 100 ? 11.730 -6.615 -6.957 1.00 77.81 100 ALA A C 1
ATOM 738 O O . ALA A 1 100 ? 11.763 -5.938 -7.985 1.00 77.81 100 ALA A O 1
ATOM 739 N N . ASP A 1 101 ? 11.876 -7.942 -6.954 1.00 81.50 101 ASP A N 1
ATOM 740 C CA . ASP A 1 101 ? 12.096 -8.750 -8.154 1.00 81.50 101 ASP A CA 1
ATOM 741 C C . ASP A 1 101 ? 10.911 -8.637 -9.125 1.00 81.50 101 ASP A C 1
ATOM 743 O O . ASP A 1 101 ? 11.108 -8.508 -10.332 1.00 81.50 101 ASP A O 1
ATOM 747 N N . GLU A 1 102 ? 9.672 -8.613 -8.624 1.00 80.44 102 GLU A N 1
ATOM 748 C CA . GLU A 1 102 ? 8.480 -8.380 -9.452 1.00 80.44 102 GLU A CA 1
ATOM 749 C C . GLU A 1 102 ? 8.486 -6.989 -10.109 1.00 80.44 102 GLU A C 1
ATOM 751 O O . GLU A 1 102 ? 8.178 -6.856 -11.299 1.00 80.44 102 GLU A O 1
ATOM 756 N N . ILE A 1 103 ? 8.869 -5.947 -9.361 1.00 77.62 103 ILE A N 1
ATOM 757 C CA . ILE A 1 103 ? 8.997 -4.581 -9.891 1.00 77.62 103 ILE A CA 1
ATOM 758 C C . ILE A 1 103 ? 10.094 -4.520 -10.960 1.00 77.62 103 ILE A C 1
ATOM 760 O O . ILE A 1 103 ? 9.894 -3.902 -12.009 1.00 77.62 103 ILE A O 1
ATOM 764 N N . GLU A 1 104 ? 11.239 -5.163 -10.727 1.00 79.31 104 GLU A N 1
ATOM 765 C CA . GLU A 1 104 ? 12.333 -5.214 -11.697 1.00 79.31 104 GLU A CA 1
ATOM 766 C C . GLU A 1 104 ? 11.947 -6.019 -12.944 1.00 79.31 104 GLU A C 1
ATOM 768 O O . GLU A 1 104 ? 12.216 -5.577 -14.062 1.00 79.31 104 GLU A O 1
ATOM 773 N N . ALA A 1 105 ? 11.239 -7.139 -12.790 1.00 81.19 105 ALA A N 1
ATOM 774 C CA . ALA A 1 105 ? 10.720 -7.923 -13.907 1.00 81.19 105 ALA A CA 1
ATOM 775 C C . ALA A 1 105 ? 9.747 -7.105 -14.769 1.00 81.19 105 ALA A C 1
ATOM 777 O O . ALA A 1 105 ? 9.843 -7.123 -16.000 1.00 81.19 105 ALA A O 1
ATOM 778 N N . LEU A 1 106 ? 8.851 -6.334 -14.143 1.00 79.19 106 LEU A N 1
ATOM 779 C CA . LEU A 1 106 ? 7.955 -5.423 -14.854 1.00 79.19 106 LEU A CA 1
ATOM 780 C C . LEU A 1 106 ? 8.737 -4.313 -15.569 1.00 79.19 106 LEU A C 1
ATOM 782 O O . LEU A 1 106 ? 8.470 -4.018 -16.734 1.00 79.19 106 LEU A O 1
ATOM 786 N N . ALA A 1 107 ? 9.733 -3.720 -14.909 1.00 81.75 107 ALA A N 1
ATOM 787 C CA . ALA A 1 107 ? 10.586 -2.700 -15.511 1.00 81.75 107 ALA A CA 1
ATOM 788 C C . ALA A 1 107 ? 11.377 -3.247 -16.713 1.00 81.75 107 ALA A C 1
ATOM 790 O O . ALA A 1 107 ? 11.465 -2.584 -17.750 1.00 81.75 107 ALA A O 1
ATOM 791 N N . ALA A 1 108 ? 11.901 -4.471 -16.610 1.00 79.00 108 ALA A N 1
ATOM 792 C CA . ALA A 1 108 ? 12.604 -5.158 -17.686 1.00 79.00 108 ALA A CA 1
ATOM 793 C C . ALA A 1 108 ? 11.675 -5.468 -18.869 1.00 79.00 108 ALA A C 1
ATOM 795 O O . ALA A 1 108 ? 12.070 -5.270 -20.020 1.00 79.00 108 ALA A O 1
ATOM 796 N N . ALA A 1 109 ? 10.432 -5.887 -18.606 1.00 72.69 109 ALA A N 1
ATOM 797 C CA . ALA A 1 109 ? 9.420 -6.094 -19.640 1.00 72.69 109 ALA A CA 1
ATOM 798 C C . ALA A 1 109 ? 9.097 -4.786 -20.383 1.00 72.69 109 ALA A C 1
ATOM 800 O O . ALA A 1 109 ? 9.168 -4.744 -21.612 1.00 72.69 109 ALA A O 1
ATOM 801 N N . CYS A 1 110 ? 8.854 -3.697 -19.646 1.00 79.62 110 CYS A N 1
ATOM 802 C CA . CYS A 1 110 ? 8.633 -2.366 -20.219 1.00 79.62 110 CYS A CA 1
ATOM 803 C C . CYS A 1 110 ? 9.833 -1.886 -21.053 1.00 79.62 110 CYS A C 1
ATOM 805 O O . CYS A 1 110 ? 9.664 -1.297 -22.123 1.00 79.62 110 CYS A O 1
ATOM 807 N N . TRP A 1 111 ? 11.062 -2.146 -20.594 1.00 85.50 111 TRP A N 1
ATOM 808 C CA . TRP A 1 111 ? 12.270 -1.829 -21.355 1.00 85.50 111 TRP A CA 1
ATOM 809 C C . TRP A 1 111 ? 12.367 -2.654 -22.645 1.00 85.50 111 TRP A C 1
ATOM 811 O O . TRP A 1 111 ? 12.626 -2.089 -23.707 1.00 85.50 111 TRP A O 1
ATOM 821 N N . ALA A 1 112 ? 12.125 -3.968 -22.586 1.00 71.81 112 ALA A N 1
ATOM 822 C CA . ALA A 1 112 ? 12.180 -4.854 -23.750 1.00 71.81 112 ALA A CA 1
ATOM 823 C C . ALA A 1 112 ? 11.138 -4.475 -24.817 1.00 71.81 112 ALA A C 1
ATOM 825 O O . ALA A 1 112 ? 11.441 -4.477 -26.015 1.00 71.81 112 ALA A O 1
ATOM 826 N N . GLU A 1 113 ? 9.938 -4.080 -24.388 1.00 75.56 113 GLU A N 1
ATOM 827 C CA . GLU A 1 113 ? 8.902 -3.518 -25.257 1.00 75.56 113 GLU A CA 1
ATOM 828 C C . GLU A 1 113 ? 9.359 -2.193 -25.888 1.00 75.56 113 GLU A C 1
ATOM 830 O O . GLU A 1 113 ? 9.255 -2.012 -27.105 1.00 75.56 113 GLU A O 1
ATOM 835 N N . GLY A 1 114 ? 9.975 -1.306 -25.099 1.00 74.38 114 GLY A N 1
ATOM 836 C CA . GLY A 1 114 ? 10.570 -0.056 -25.582 1.00 74.38 114 GLY A CA 1
ATOM 837 C C . GLY A 1 114 ? 11.669 -0.253 -26.636 1.00 74.38 114 GLY A C 1
ATOM 838 O O . GLY A 1 114 ? 11.808 0.573 -27.540 1.00 74.38 114 GLY A O 1
ATOM 839 N N . GLN A 1 115 ? 12.402 -1.368 -26.575 1.00 73.06 115 GLN A N 1
ATOM 840 C CA . GLN A 1 115 ? 13.422 -1.738 -27.563 1.00 73.06 115 GLN A CA 1
ATOM 841 C C . GLN A 1 115 ? 12.855 -2.429 -28.814 1.00 73.06 115 GLN A C 1
ATOM 843 O O . GLN A 1 115 ? 13.602 -2.703 -29.755 1.00 73.06 115 GLN A O 1
ATOM 848 N N . GLY A 1 116 ? 11.549 -2.716 -28.859 1.00 66.44 116 GLY A N 1
ATOM 849 C CA . GLY A 1 116 ? 10.929 -3.470 -29.952 1.00 66.44 116 GLY A CA 1
ATOM 850 C C . GLY A 1 116 ? 11.348 -4.943 -29.997 1.00 66.44 116 GLY A C 1
ATOM 851 O O . GLY A 1 116 ? 11.243 -5.574 -31.046 1.00 66.44 116 GLY A O 1
ATOM 852 N N . LEU A 1 117 ? 11.835 -5.492 -28.878 1.00 61.06 117 LEU A N 1
ATOM 853 C CA . LEU A 1 117 ? 12.251 -6.895 -28.758 1.00 61.06 117 LEU A CA 1
ATOM 854 C C . LEU A 1 117 ? 11.075 -7.839 -28.446 1.00 61.06 117 LEU A C 1
ATOM 856 O O . LEU A 1 117 ? 11.253 -9.052 -28.445 1.00 61.06 117 LEU A O 1
ATOM 860 N N . ALA A 1 118 ? 9.876 -7.300 -28.208 1.00 56.56 118 ALA A N 1
ATOM 861 C CA . ALA A 1 118 ? 8.672 -8.089 -27.941 1.00 56.56 118 ALA A CA 1
ATOM 862 C C . ALA A 1 118 ? 8.142 -8.838 -29.187 1.00 56.56 118 ALA A C 1
ATOM 864 O O . ALA A 1 118 ? 7.551 -9.906 -29.050 1.00 56.56 118 ALA A O 1
ATOM 865 N N . ASP A 1 119 ? 8.415 -8.339 -30.400 1.00 53.38 119 ASP A N 1
ATOM 866 C CA . ASP A 1 119 ? 7.888 -8.912 -31.652 1.00 53.38 119 ASP A CA 1
ATOM 867 C C . ASP A 1 119 ? 8.767 -10.029 -32.255 1.00 53.38 119 ASP A C 1
ATOM 869 O O . ASP A 1 119 ? 8.333 -10.757 -33.150 1.00 53.38 119 ASP A O 1
ATOM 873 N N . THR A 1 120 ? 10.003 -10.218 -31.780 1.00 48.66 120 THR A N 1
ATOM 874 C CA . THR A 1 120 ? 10.947 -11.194 -32.366 1.00 48.66 120 THR A CA 1
ATOM 875 C C . THR A 1 120 ? 10.834 -12.605 -31.789 1.00 48.66 120 THR A C 1
ATOM 877 O O . THR A 1 120 ? 11.440 -13.531 -32.327 1.00 48.66 120 THR A O 1
ATOM 880 N N . ALA A 1 121 ? 10.023 -12.817 -30.748 1.00 43.62 121 ALA A N 1
ATOM 881 C CA . ALA A 1 121 ? 9.759 -14.153 -30.207 1.00 43.62 121 ALA A CA 1
ATOM 882 C C . ALA A 1 121 ? 8.692 -14.936 -31.001 1.00 43.62 121 ALA A C 1
ATOM 884 O O . ALA A 1 121 ? 8.550 -16.145 -30.815 1.00 43.62 121 ALA A O 1
ATOM 885 N N . ALA A 1 122 ? 7.960 -14.278 -31.908 1.00 44.09 122 ALA A N 1
ATOM 886 C CA . ALA A 1 122 ? 6.849 -14.869 -32.648 1.00 44.09 122 ALA A CA 1
ATOM 887 C C . ALA A 1 122 ? 7.006 -14.700 -34.166 1.00 44.09 122 ALA A C 1
ATOM 889 O O . ALA A 1 122 ? 6.161 -14.111 -34.828 1.00 44.09 122 ALA A O 1
ATOM 890 N N . THR A 1 123 ? 8.077 -15.226 -34.758 1.00 39.72 123 THR A N 1
ATOM 891 C CA . THR A 1 123 ? 8.112 -15.414 -36.219 1.00 39.72 123 THR A CA 1
ATOM 892 C C . THR A 1 123 ? 8.914 -16.656 -36.588 1.00 39.72 123 THR A C 1
ATOM 894 O O . THR A 1 123 ? 10.105 -16.619 -36.884 1.00 39.72 123 THR A O 1
ATOM 897 N N . GLY A 1 124 ? 8.217 -17.796 -36.603 1.00 39.47 124 GLY A N 1
ATOM 898 C CA . GLY A 1 124 ? 8.554 -18.858 -37.546 1.00 39.47 124 GLY A CA 1
ATOM 899 C C . GLY A 1 124 ? 8.350 -18.351 -38.985 1.00 39.47 124 GLY A C 1
ATOM 900 O O . GLY A 1 124 ? 7.528 -17.458 -39.209 1.00 39.47 124 GLY A O 1
ATOM 901 N N . PRO A 1 125 ? 9.093 -18.877 -39.970 1.00 43.03 125 PRO A N 1
ATOM 902 C CA . PRO A 1 125 ? 9.043 -18.374 -41.334 1.00 43.03 125 PRO A CA 1
ATOM 903 C C . PRO A 1 125 ? 7.703 -18.747 -41.971 1.00 43.03 125 PRO A C 1
ATOM 905 O O . PRO A 1 125 ? 7.409 -19.929 -42.142 1.00 43.03 125 PRO A O 1
ATOM 908 N N . SER A 1 126 ? 6.896 -17.758 -42.356 1.00 38.78 126 SER A N 1
ATOM 909 C CA . SER A 1 126 ? 5.772 -18.018 -43.252 1.00 38.78 126 SER A CA 1
ATOM 910 C C . SER A 1 126 ? 5.496 -16.862 -44.207 1.00 38.78 126 SER A C 1
ATOM 912 O O . SER A 1 126 ? 5.069 -15.783 -43.811 1.00 38.78 126 SER A O 1
ATOM 914 N N . ALA A 1 127 ? 5.755 -17.199 -45.471 1.00 39.28 127 ALA A N 1
ATOM 915 C CA . ALA A 1 127 ? 5.037 -16.849 -46.688 1.00 39.28 127 ALA A CA 1
ATOM 916 C C . ALA A 1 127 ? 4.868 -15.370 -47.068 1.00 39.28 127 ALA A C 1
ATOM 918 O O . ALA A 1 127 ? 4.091 -14.611 -46.494 1.00 39.28 127 ALA A O 1
ATOM 919 N N . GLU A 1 128 ? 5.531 -15.052 -48.184 1.00 45.66 128 GLU A N 1
ATOM 920 C CA . GLU A 1 128 ? 5.147 -14.045 -49.171 1.00 45.66 128 GLU A CA 1
ATOM 921 C C . GLU A 1 128 ? 3.638 -13.769 -49.203 1.00 45.66 128 GLU A C 1
ATOM 923 O O . GLU A 1 128 ? 2.827 -14.652 -49.491 1.00 45.66 128 GLU A O 1
ATOM 928 N N . SER A 1 129 ? 3.269 -12.500 -49.044 1.00 38.50 129 SER A N 1
ATOM 929 C CA . SER A 1 129 ? 2.022 -12.000 -49.605 1.00 38.50 129 SER A CA 1
ATOM 930 C C . SER A 1 129 ? 2.276 -10.718 -50.391 1.00 38.50 129 SER A C 1
ATOM 932 O O . SER A 1 129 ? 3.066 -9.850 -50.020 1.00 38.50 129 SER A O 1
ATOM 934 N N . LYS A 1 130 ? 1.657 -10.702 -51.568 1.00 42.56 130 LYS A N 1
ATOM 935 C CA . LYS A 1 130 ? 1.839 -9.764 -52.669 1.00 42.56 130 LYS A CA 1
ATOM 936 C C . 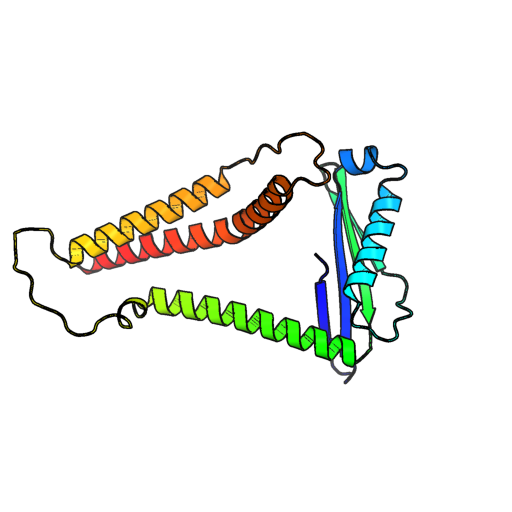LYS A 1 130 ? 1.512 -8.324 -52.283 1.00 42.56 130 LYS A C 1
ATOM 938 O O . LYS A 1 130 ? 0.456 -8.038 -51.731 1.00 42.56 130 LYS A O 1
ATOM 943 N N . GLN A 1 131 ? 2.383 -7.434 -52.750 1.00 50.97 131 GLN A N 1
ATOM 944 C CA . GLN A 1 131 ? 2.152 -6.009 -52.964 1.00 50.97 131 GLN A CA 1
ATOM 945 C C . GLN A 1 131 ? 0.812 -5.736 -53.669 1.00 50.97 131 GLN A C 1
ATOM 947 O O . GLN A 1 131 ? 0.626 -6.059 -54.841 1.00 50.97 131 GLN A O 1
ATOM 952 N N . GLY A 1 132 ? -0.089 -5.075 -52.948 1.00 33.56 132 GLY A N 1
ATOM 953 C CA . GLY A 1 132 ? -1.110 -4.176 -53.482 1.00 33.56 132 GLY A CA 1
ATOM 954 C C . GLY A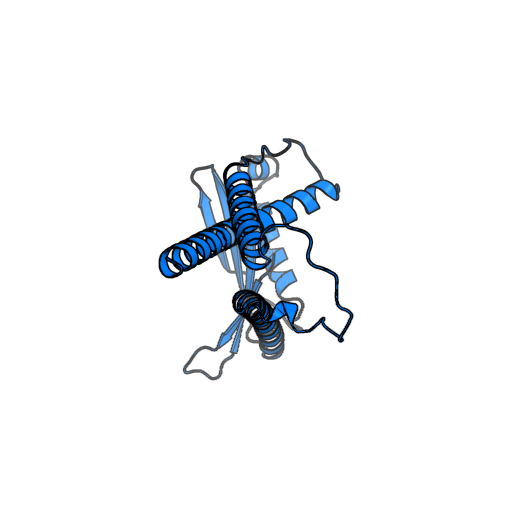 1 132 ? -0.883 -2.809 -52.838 1.00 33.56 132 GLY A C 1
ATOM 955 O O . GLY A 1 132 ? -0.468 -2.771 -51.684 1.00 33.56 132 GLY A O 1
ATOM 956 N N . GLY A 1 133 ? -1.071 -1.719 -53.590 1.00 46.50 133 GLY A N 1
ATOM 957 C CA . GLY A 1 133 ? -0.736 -0.331 -53.227 1.00 46.50 133 GLY A CA 1
ATOM 958 C C . GLY A 1 133 ? -1.420 0.199 -51.962 1.00 46.50 133 GLY A C 1
ATOM 959 O O . GLY A 1 133 ? -2.314 1.036 -52.035 1.00 46.50 133 GLY A O 1
ATOM 960 N N . GLY A 1 134 ? -0.986 -0.300 -50.814 1.00 48.69 134 GLY A N 1
ATOM 961 C CA . GLY A 1 134 ? -1.296 0.174 -49.480 1.00 48.69 134 GLY A CA 1
ATOM 962 C C . GLY A 1 134 ? -0.059 0.824 -48.883 1.00 48.69 134 GLY A C 1
ATOM 963 O O . GLY A 1 134 ? 1.065 0.539 -49.300 1.00 48.69 134 GLY A O 1
ATOM 964 N N . TRP A 1 135 ? -0.301 1.729 -47.942 1.00 52.34 135 TRP A N 1
ATOM 965 C CA . TRP A 1 135 ? 0.712 2.446 -47.174 1.00 52.34 135 TRP A CA 1
ATOM 966 C C . TRP A 1 135 ? 1.915 1.575 -46.836 1.00 52.34 135 TRP A C 1
ATOM 968 O O . TRP A 1 135 ? 1.771 0.393 -46.509 1.00 52.34 135 TRP A O 1
ATOM 978 N N . SER A 1 136 ? 3.106 2.165 -46.919 1.00 65.50 136 SER A N 1
ATOM 979 C CA . SER A 1 136 ? 4.323 1.448 -46.573 1.00 65.50 136 SER A CA 1
ATOM 980 C C . SER A 1 136 ? 4.185 0.881 -45.157 1.00 65.50 136 SER A C 1
ATOM 982 O O . SER A 1 136 ? 3.611 1.504 -44.262 1.00 65.50 136 SER A O 1
ATOM 984 N N . HIS A 1 137 ? 4.709 -0.324 -44.933 1.00 62.44 137 HIS A N 1
ATOM 985 C CA . HIS A 1 137 ? 4.652 -0.996 -43.628 1.00 62.44 137 HIS A CA 1
ATOM 986 C C . HIS A 1 137 ? 5.171 -0.092 -42.487 1.00 62.44 137 HIS A C 1
ATOM 988 O O . HIS A 1 137 ? 4.758 -0.202 -41.333 1.00 62.44 137 HIS A O 1
ATOM 994 N N . GLN A 1 138 ? 6.063 0.839 -42.824 1.00 63.06 138 GLN A N 1
ATOM 995 C CA . GLN A 1 138 ? 6.630 1.829 -41.924 1.00 63.06 138 GLN A CA 1
ATOM 996 C C . GLN A 1 138 ? 5.640 2.954 -41.564 1.00 63.06 138 GLN A C 1
ATOM 998 O O . GLN A 1 138 ? 5.577 3.345 -40.399 1.00 63.06 138 GLN A O 1
ATOM 1003 N N . GLU A 1 139 ? 4.822 3.418 -42.514 1.00 68.88 139 GLU A N 1
ATOM 1004 C CA . GLU A 1 139 ? 3.739 4.388 -42.276 1.00 68.88 139 GLU A CA 1
ATOM 1005 C C . GLU A 1 139 ? 2.622 3.783 -41.418 1.00 68.88 139 GLU A C 1
ATOM 1007 O O . GLU A 1 139 ? 2.139 4.433 -40.493 1.00 68.88 139 GLU A O 1
ATOM 1012 N N . VAL A 1 140 ? 2.261 2.515 -41.648 1.00 72.44 140 VAL A N 1
ATOM 1013 C CA . VAL A 1 140 ? 1.252 1.807 -40.836 1.00 72.44 140 VAL A CA 1
ATOM 1014 C C . VAL A 1 140 ? 1.725 1.637 -39.388 1.00 72.44 140 VAL A C 1
ATOM 1016 O O . VAL A 1 140 ? 0.962 1.878 -38.453 1.00 72.44 140 VAL A O 1
ATOM 1019 N N . LEU A 1 141 ? 3.000 1.296 -39.180 1.00 71.19 141 LEU A N 1
ATOM 1020 C CA . LEU A 1 141 ? 3.593 1.190 -37.842 1.00 71.19 141 LEU A CA 1
ATOM 1021 C C . LEU A 1 141 ? 3.701 2.547 -37.134 1.00 71.19 141 LEU A C 1
ATOM 1023 O O . LEU A 1 141 ? 3.505 2.624 -35.919 1.00 71.19 141 LEU A O 1
ATOM 1027 N N . GLN A 1 142 ? 4.007 3.624 -37.864 1.00 71.00 142 GLN A N 1
ATOM 1028 C CA . GLN A 1 142 ? 4.022 4.971 -37.291 1.00 71.00 142 GLN A CA 1
ATOM 1029 C C . GLN A 1 142 ? 2.621 5.440 -36.902 1.00 71.00 142 GLN A C 1
ATOM 1031 O O . GLN A 1 142 ? 2.463 5.997 -35.812 1.00 71.00 142 GLN A O 1
ATOM 1036 N N . LEU A 1 143 ? 1.609 5.169 -37.732 1.00 74.69 143 LEU A N 1
ATOM 1037 C CA . LEU A 1 143 ? 0.224 5.489 -37.400 1.00 74.69 143 LEU A CA 1
ATOM 1038 C C . LEU A 1 143 ? -0.272 4.680 -36.202 1.00 74.69 143 LEU A C 1
ATOM 1040 O O . LEU A 1 143 ? -0.910 5.235 -35.313 1.00 74.69 143 LEU A O 1
ATOM 1044 N N . GLY A 1 144 ? 0.068 3.390 -36.140 1.00 73.81 144 GLY A N 1
ATOM 1045 C CA . GLY A 1 144 ? -0.285 2.531 -35.011 1.00 73.81 144 GLY A CA 1
ATOM 1046 C C . GLY A 1 144 ? 0.307 3.039 -33.695 1.00 73.81 144 GLY A C 1
ATOM 1047 O O . GLY A 1 144 ? -0.405 3.153 -32.700 1.00 73.81 144 GLY A O 1
ATOM 1048 N N . ARG A 1 145 ? 1.586 3.437 -33.696 1.00 73.94 145 ARG A N 1
ATOM 1049 C CA . ARG A 1 145 ? 2.249 3.996 -32.504 1.00 73.94 145 ARG A CA 1
ATOM 1050 C C . ARG A 1 145 ? 1.690 5.349 -32.076 1.00 73.94 145 ARG A C 1
ATOM 1052 O O . ARG A 1 145 ? 1.545 5.588 -30.881 1.00 73.94 145 ARG A O 1
ATOM 1059 N N . THR A 1 146 ? 1.376 6.230 -33.025 1.00 71.75 146 THR A N 1
ATOM 1060 C CA . THR A 1 146 ? 0.766 7.530 -32.702 1.00 71.75 146 THR A CA 1
ATOM 1061 C C . THR A 1 146 ? -0.650 7.358 -32.165 1.00 71.75 146 THR A C 1
ATOM 1063 O O . THR A 1 146 ? -0.971 7.958 -31.144 1.00 71.75 146 THR A O 1
ATOM 1066 N N . LEU A 1 147 ? -1.464 6.482 -32.762 1.00 73.62 147 LEU A N 1
ATOM 1067 C CA . LEU A 1 147 ? -2.789 6.133 -32.238 1.00 73.62 147 LEU A CA 1
ATOM 1068 C C . LEU A 1 147 ? -2.717 5.539 -30.831 1.00 73.62 147 LEU A C 1
ATOM 1070 O O . LEU A 1 147 ? -3.490 5.948 -29.969 1.00 73.62 147 LEU A O 1
ATOM 1074 N N . LEU A 1 148 ? -1.776 4.627 -30.579 1.00 76.19 148 LEU A N 1
ATOM 1075 C CA . LEU A 1 148 ? -1.583 4.031 -29.258 1.00 76.19 148 LEU A CA 1
ATOM 1076 C C . LEU A 1 148 ? -1.155 5.076 -28.218 1.00 76.19 148 LEU A C 1
ATOM 1078 O O . LEU A 1 148 ? -1.724 5.120 -27.132 1.00 76.19 148 LEU A O 1
ATOM 1082 N N . GLY A 1 149 ? -0.210 5.960 -28.556 1.00 67.75 149 GLY A N 1
ATOM 1083 C CA . GLY A 1 149 ? 0.212 7.053 -27.674 1.00 67.75 149 GLY A CA 1
ATOM 1084 C C . GLY A 1 149 ? -0.924 8.032 -27.355 1.00 67.75 149 GLY A C 1
ATOM 1085 O O . GLY A 1 149 ? -1.091 8.426 -26.202 1.00 67.75 149 GLY A O 1
ATOM 1086 N N . VAL A 1 150 ? -1.750 8.374 -28.351 1.00 73.38 150 VAL A N 1
ATOM 1087 C CA . VAL A 1 150 ? -2.949 9.207 -28.158 1.00 73.38 150 VAL A CA 1
ATOM 1088 C C . VAL A 1 150 ? -3.982 8.495 -27.286 1.00 73.38 150 VAL A C 1
ATOM 1090 O O . VAL A 1 150 ? -4.530 9.123 -26.386 1.00 73.38 150 VAL A O 1
ATOM 1093 N N . LEU A 1 151 ? -4.227 7.200 -27.503 1.00 75.44 151 LEU A N 1
ATOM 1094 C CA . LEU A 1 151 ? -5.161 6.409 -26.697 1.00 75.44 151 LEU A CA 1
ATOM 1095 C C . LEU A 1 151 ? -4.716 6.318 -25.237 1.00 75.44 151 LEU A C 1
ATOM 1097 O O . LEU A 1 151 ? -5.532 6.566 -24.357 1.00 75.44 151 LEU A O 1
ATOM 1101 N N . LEU A 1 152 ? -3.434 6.040 -24.983 1.00 68.69 152 LEU A N 1
ATOM 1102 C CA . LEU A 1 152 ? -2.870 5.950 -23.631 1.00 68.69 152 LEU A CA 1
ATOM 1103 C C . LEU A 1 152 ? -2.871 7.305 -22.911 1.00 68.69 152 LEU A C 1
ATOM 1105 O O . LEU A 1 152 ? -3.211 7.390 -21.730 1.00 68.69 152 LEU A O 1
ATOM 1109 N N . GLY A 1 153 ? -2.533 8.380 -23.628 1.00 66.38 153 GLY A N 1
ATOM 1110 C CA . GLY A 1 153 ? -2.613 9.740 -23.101 1.00 66.38 153 GLY A CA 1
ATOM 1111 C C . GLY A 1 153 ? -4.053 10.156 -22.797 1.00 66.38 153 GLY A C 1
ATOM 1112 O O . GLY A 1 153 ? -4.321 10.696 -21.727 1.00 66.38 153 GLY A O 1
ATOM 1113 N N . ALA A 1 154 ? -4.996 9.854 -23.694 1.00 69.31 154 ALA A N 1
ATOM 1114 C CA . ALA A 1 154 ? -6.413 10.143 -23.505 1.00 69.31 154 ALA A CA 1
ATOM 1115 C C . ALA A 1 154 ? -7.024 9.312 -22.371 1.00 69.31 154 ALA A C 1
ATOM 1117 O O . ALA A 1 154 ? -7.811 9.855 -21.603 1.00 69.31 154 ALA A O 1
ATOM 1118 N N . SER A 1 155 ? -6.645 8.038 -22.214 1.00 68.19 155 SER A N 1
ATOM 1119 C CA . SER A 1 155 ? -7.092 7.214 -21.089 1.00 68.19 155 SER A CA 1
ATOM 1120 C C . SER A 1 155 ? -6.509 7.705 -19.768 1.00 68.19 155 SER A C 1
ATOM 1122 O O . SER A 1 155 ? -7.261 7.864 -18.817 1.00 68.19 155 SER A O 1
ATOM 1124 N N . GLY A 1 156 ? -5.212 8.032 -19.706 1.00 61.62 156 GLY A N 1
ATOM 1125 C CA . GLY A 1 156 ? -4.593 8.589 -18.498 1.00 61.62 156 GLY A CA 1
ATOM 1126 C C . GLY A 1 156 ? -5.177 9.953 -18.115 1.00 61.62 156 GLY A C 1
ATOM 1127 O O . GLY A 1 156 ? -5.463 10.205 -16.946 1.00 61.62 156 GLY A O 1
ATOM 1128 N N . TRP A 1 157 ? -5.443 10.808 -19.105 1.00 63.31 157 TRP A N 1
ATOM 1129 C CA . TRP A 1 157 ? -6.114 12.087 -18.888 1.00 63.31 157 TRP A CA 1
ATOM 1130 C C . TRP A 1 157 ? -7.569 11.900 -18.450 1.00 63.31 157 TRP A C 1
ATOM 1132 O O . TRP A 1 157 ? -7.978 12.512 -17.467 1.00 63.31 157 TRP A O 1
ATOM 1142 N N . ALA A 1 158 ? -8.331 11.016 -19.099 1.00 63.28 158 ALA A N 1
ATOM 1143 C CA . ALA A 1 158 ? -9.694 10.691 -18.691 1.00 63.28 158 ALA A CA 1
ATOM 1144 C C . ALA A 1 158 ? -9.723 10.145 -17.258 1.00 63.28 158 ALA A C 1
ATOM 1146 O O . ALA A 1 158 ? -10.519 10.617 -16.460 1.00 63.28 158 ALA A O 1
ATOM 1147 N N . MET A 1 159 ? -8.803 9.247 -16.893 1.00 59.44 159 MET A N 1
ATOM 1148 C CA . MET A 1 159 ? -8.653 8.746 -15.521 1.00 59.44 159 MET A CA 1
ATOM 1149 C C . MET A 1 159 ? -8.301 9.861 -14.524 1.00 59.44 159 MET A C 1
ATOM 1151 O O . MET A 1 159 ? -8.747 9.806 -13.386 1.00 59.44 159 MET A O 1
ATOM 1155 N N . SER A 1 160 ? -7.556 10.894 -14.940 1.00 55.09 160 SER A N 1
ATOM 1156 C CA . SER A 1 160 ? -7.224 12.057 -14.095 1.00 55.09 160 SER A CA 1
ATOM 1157 C C . SER A 1 160 ? -8.359 13.080 -13.939 1.00 55.09 160 SER A C 1
ATOM 1159 O O . SER A 1 160 ? -8.375 13.830 -12.968 1.00 55.09 160 SER A O 1
ATOM 1161 N N . GLN A 1 161 ? -9.281 13.135 -14.909 1.00 54.00 161 GLN A N 1
ATOM 1162 C CA . GLN A 1 161 ? -10.461 14.014 -14.911 1.00 54.00 161 GLN A CA 1
ATOM 1163 C C . GLN A 1 161 ? -11.711 13.313 -14.369 1.00 54.00 161 GLN A C 1
ATOM 1165 O O . GLN A 1 161 ? -12.720 13.971 -14.116 1.00 54.00 161 GLN A O 1
ATOM 1170 N N . TYR A 1 162 ? -11.665 11.987 -14.217 1.00 49.66 162 TYR A N 1
ATOM 1171 C CA . TYR A 1 162 ? -12.719 11.214 -13.579 1.00 49.66 162 TYR A CA 1
ATOM 1172 C C . TYR A 1 162 ? -12.754 11.565 -12.088 1.00 49.66 162 TYR A C 1
ATOM 1174 O O . TYR A 1 162 ? -12.081 10.957 -11.260 1.00 49.66 162 TYR A O 1
ATOM 1182 N N . ASP A 1 163 ? -13.564 12.566 -11.748 1.00 45.28 163 ASP A N 1
ATOM 1183 C CA . ASP A 1 163 ? -14.063 12.756 -10.394 1.00 45.28 163 ASP A CA 1
ATOM 1184 C C . ASP A 1 163 ? -15.047 11.606 -10.138 1.00 45.28 163 ASP A C 1
ATOM 1186 O O . ASP A 1 163 ? -16.208 11.642 -10.562 1.00 45.28 163 ASP A O 1
ATOM 1190 N N . TYR A 1 164 ? -14.549 10.503 -9.568 1.00 48.81 164 TYR A N 1
ATOM 1191 C CA . TYR A 1 164 ? -15.386 9.376 -9.172 1.00 48.81 164 TYR A CA 1
ATOM 1192 C C . TYR A 1 164 ? -16.345 9.870 -8.086 1.00 48.81 164 TYR A C 1
ATOM 1194 O O . TYR A 1 164 ? -16.051 9.832 -6.890 1.00 48.81 164 TYR A O 1
ATOM 1202 N N . HIS A 1 165 ? -17.526 10.337 -8.499 1.00 40.84 165 HIS A N 1
ATOM 1203 C CA . HIS A 1 165 ? -18.659 10.512 -7.608 1.00 40.84 165 HIS A CA 1
ATOM 1204 C C . HIS A 1 165 ? -18.923 9.168 -6.928 1.00 40.84 165 HIS A C 1
ATOM 1206 O O . HIS A 1 165 ? -19.554 8.275 -7.495 1.00 40.84 165 HIS A O 1
ATOM 1212 N N . ARG A 1 166 ? -18.409 9.027 -5.700 1.00 43.09 166 ARG A N 1
ATOM 1213 C CA . ARG A 1 166 ? -18.738 7.945 -4.772 1.00 43.09 166 ARG A CA 1
ATOM 1214 C C . ARG A 1 166 ? -20.249 7.728 -4.827 1.00 43.09 166 ARG A C 1
ATOM 1216 O O . ARG A 1 166 ? -20.970 8.672 -4.486 1.00 43.09 166 ARG A O 1
ATOM 1223 N N . PRO A 1 167 ? -20.763 6.531 -5.153 1.00 38.38 167 PRO A N 1
ATOM 1224 C CA . PRO A 1 167 ? -22.135 6.223 -4.794 1.00 38.38 167 PRO A CA 1
ATOM 1225 C C . PRO A 1 167 ? -22.249 6.389 -3.273 1.00 38.38 167 PRO A C 1
ATOM 1227 O O . PRO A 1 167 ? -21.601 5.690 -2.495 1.00 38.38 167 PRO A O 1
ATOM 1230 N N . HIS A 1 168 ? -22.992 7.410 -2.852 1.00 38.28 168 HIS A N 1
ATOM 1231 C CA . HIS A 1 168 ? -23.275 7.669 -1.450 1.00 38.28 168 HIS A CA 1
ATOM 1232 C C . HIS A 1 168 ? -24.282 6.619 -0.987 1.00 38.28 168 HIS A C 1
ATOM 1234 O O . HIS A 1 168 ? -25.467 6.698 -1.303 1.00 38.28 168 HIS A O 1
ATOM 1240 N N . GLY A 1 169 ? -23.804 5.608 -0.268 1.00 40.22 169 GLY A N 1
ATOM 1241 C CA . GLY A 1 169 ? -24.651 4.579 0.320 1.00 40.22 169 GLY A CA 1
ATOM 1242 C C . GLY A 1 169 ? -23.834 3.475 0.989 1.00 40.22 169 GLY A C 1
ATOM 1243 O O . GLY A 1 169 ? -22.695 3.231 0.591 1.00 40.22 169 GLY A O 1
ATOM 1244 N N . PRO A 1 170 ? -24.375 2.822 2.029 1.00 42.78 170 PRO A N 1
ATOM 1245 C CA . PRO A 1 170 ? -23.643 1.824 2.792 1.00 42.78 170 PRO A CA 1
ATOM 1246 C C . PRO A 1 170 ? -23.543 0.527 1.983 1.00 42.78 170 PRO A C 1
ATOM 1248 O O . PRO A 1 170 ? -24.556 -0.001 1.535 1.00 42.78 170 PRO A O 1
ATOM 1251 N N . ALA A 1 171 ? -22.339 -0.023 1.844 1.00 40.69 171 ALA A N 1
ATOM 1252 C CA . ALA A 1 171 ? -22.147 -1.373 1.327 1.00 40.69 171 ALA A CA 1
ATOM 1253 C C . ALA A 1 171 ? -21.284 -2.169 2.303 1.00 40.69 171 ALA A C 1
ATOM 1255 O O . ALA A 1 171 ? -20.057 -2.163 2.253 1.00 40.69 171 ALA A O 1
ATOM 1256 N N . VAL A 1 172 ? -21.963 -2.860 3.213 1.00 42.41 172 VAL A N 1
ATOM 1257 C CA . VAL A 1 172 ? -21.399 -4.012 3.906 1.00 42.41 172 VAL A CA 1
ATOM 1258 C C . VAL A 1 172 ? -21.695 -5.216 3.010 1.00 42.41 172 VAL A C 1
ATOM 1260 O O . VAL A 1 172 ? -22.849 -5.612 2.884 1.00 42.41 172 VAL A O 1
ATOM 1263 N N . GLY A 1 173 ? -20.664 -5.767 2.361 1.00 44.78 173 GLY A N 1
ATOM 1264 C CA . GLY A 1 173 ? -20.723 -7.085 1.711 1.00 44.78 173 GLY A CA 1
ATOM 1265 C C . GLY A 1 173 ? -20.881 -7.142 0.186 1.00 44.78 173 GLY A C 1
ATOM 1266 O O . GLY A 1 173 ? -21.005 -8.247 -0.334 1.00 44.78 173 GLY A O 1
ATOM 1267 N N . ASP A 1 174 ? -20.852 -6.023 -0.545 1.00 44.56 174 ASP A N 1
ATOM 1268 C CA . ASP A 1 174 ? -20.991 -6.052 -2.010 1.00 44.56 174 ASP A CA 1
ATOM 1269 C C . ASP A 1 174 ? -19.623 -6.046 -2.720 1.00 44.56 174 ASP A C 1
ATOM 1271 O O . ASP A 1 174 ? -18.842 -5.095 -2.621 1.00 44.56 174 ASP A O 1
ATOM 1275 N N . LEU A 1 175 ? -19.336 -7.134 -3.443 1.00 48.88 175 LEU A N 1
ATOM 1276 C CA . LEU A 1 175 ? -18.090 -7.381 -4.180 1.00 48.88 175 LEU A CA 1
ATOM 1277 C C . LEU A 1 175 ? -17.793 -6.264 -5.194 1.00 48.88 175 LEU A C 1
ATOM 1279 O O . LEU A 1 175 ? -16.634 -5.956 -5.460 1.00 48.88 175 LEU A O 1
ATOM 1283 N N . THR A 1 176 ? -18.833 -5.619 -5.724 1.00 46.97 176 THR A N 1
ATOM 1284 C CA . THR A 1 176 ? -18.703 -4.502 -6.670 1.00 46.97 176 THR A CA 1
ATOM 1285 C C . THR A 1 176 ? -18.060 -3.260 -6.051 1.00 46.97 176 THR A C 1
ATOM 1287 O O . THR A 1 176 ? -17.312 -2.565 -6.735 1.00 46.97 176 THR A O 1
ATOM 1290 N N . VAL A 1 177 ? -18.264 -3.008 -4.754 1.00 53.00 177 VAL A N 1
ATOM 1291 C CA . VAL A 1 177 ? -17.659 -1.864 -4.048 1.00 53.00 177 VAL A CA 1
ATOM 1292 C C . VAL A 1 177 ? -16.196 -2.136 -3.701 1.00 53.00 177 VAL A C 1
ATOM 1294 O O . VAL A 1 177 ? -15.363 -1.242 -3.831 1.00 53.00 177 VAL A O 1
ATOM 1297 N N . ALA A 1 178 ? -15.856 -3.379 -3.346 1.00 52.88 178 ALA A N 1
ATOM 1298 C CA . ALA A 1 178 ? -14.467 -3.798 -3.148 1.00 52.88 178 ALA A CA 1
ATOM 1299 C C . ALA A 1 178 ? -13.668 -3.768 -4.465 1.00 52.88 178 ALA A C 1
ATOM 1301 O O . ALA A 1 178 ? -12.546 -3.269 -4.492 1.00 52.88 178 ALA A O 1
ATOM 1302 N N . ILE A 1 179 ? -14.267 -4.223 -5.574 1.00 55.16 179 ILE A N 1
ATOM 1303 C CA . ILE A 1 179 ? -13.677 -4.085 -6.914 1.00 55.16 179 ILE A CA 1
ATOM 1304 C C . ILE A 1 179 ? -13.516 -2.603 -7.265 1.00 55.16 179 ILE A C 1
ATOM 1306 O O . ILE A 1 179 ? -12.459 -2.221 -7.749 1.00 55.16 179 ILE A O 1
ATOM 1310 N N . GLY A 1 180 ? -14.506 -1.758 -6.962 1.00 54.25 180 GLY A N 1
ATOM 1311 C CA . GLY A 1 180 ? -14.415 -0.311 -7.170 1.00 54.25 180 GLY A CA 1
ATOM 1312 C C . GLY A 1 180 ? -13.237 0.335 -6.437 1.00 54.25 180 GLY A C 1
ATOM 1313 O O . GLY A 1 180 ? -12.533 1.139 -7.031 1.00 54.25 180 GLY A O 1
ATOM 1314 N N . GLN A 1 181 ? -12.966 -0.066 -5.191 1.00 58.06 181 GLN A N 1
ATOM 1315 C CA . GLN A 1 181 ? -11.834 0.445 -4.404 1.00 58.06 181 GLN A CA 1
ATOM 1316 C C . GLN A 1 181 ? -10.473 -0.015 -4.937 1.00 58.06 181 GLN A C 1
ATOM 1318 O O . GLN A 1 181 ? -9.548 0.789 -5.010 1.00 58.06 181 GLN A O 1
ATOM 1323 N N . VAL A 1 182 ? -10.354 -1.283 -5.345 1.00 58.19 182 VAL A N 1
ATOM 1324 C CA . VAL A 1 182 ? -9.125 -1.806 -5.970 1.00 58.19 182 VAL A CA 1
ATOM 1325 C C . VAL A 1 182 ? -8.888 -1.138 -7.323 1.00 58.19 182 VAL A C 1
ATOM 1327 O O . VAL A 1 182 ? -7.762 -0.766 -7.639 1.00 58.19 182 VAL A O 1
ATOM 1330 N N . VAL A 1 183 ? -9.949 -0.937 -8.108 1.00 55.50 183 VAL A N 1
ATOM 1331 C CA . VAL A 1 183 ? -9.879 -0.205 -9.376 1.00 55.50 183 VAL A CA 1
ATOM 1332 C C . VAL A 1 183 ? -9.456 1.243 -9.135 1.00 55.50 183 VAL A C 1
ATOM 1334 O O . VAL A 1 183 ? -8.608 1.722 -9.874 1.00 55.50 183 VAL A O 1
ATOM 1337 N N . ASP A 1 184 ? -9.950 1.918 -8.096 1.00 55.97 184 ASP A N 1
ATOM 1338 C CA . ASP A 1 184 ? -9.547 3.289 -7.741 1.00 55.97 184 ASP A CA 1
ATOM 1339 C C . ASP A 1 184 ? -8.057 3.390 -7.376 1.00 55.97 184 ASP A C 1
ATOM 1341 O O . ASP A 1 184 ? -7.340 4.267 -7.867 1.00 55.97 184 ASP A O 1
ATOM 1345 N N . GLU A 1 185 ? -7.558 2.462 -6.554 1.00 57.94 185 GLU A N 1
ATOM 1346 C CA . GLU A 1 185 ? -6.150 2.428 -6.151 1.00 57.94 185 GLU A CA 1
ATOM 1347 C C . GLU A 1 185 ? -5.246 2.183 -7.363 1.00 57.94 185 GLU A C 1
ATOM 1349 O O . GLU A 1 185 ? -4.312 2.951 -7.600 1.00 57.94 185 GLU A O 1
ATOM 1354 N N . VAL A 1 186 ? -5.595 1.193 -8.191 1.00 58.03 186 VAL A N 1
ATOM 1355 C CA . VAL A 1 186 ? -4.898 0.857 -9.439 1.00 58.03 186 VAL A CA 1
ATOM 1356 C C . VAL A 1 186 ? -4.965 2.009 -10.445 1.00 58.03 186 VAL A C 1
ATOM 1358 O O . VAL A 1 186 ? -3.959 2.320 -11.079 1.00 58.03 186 VAL A O 1
ATOM 1361 N N . CYS A 1 187 ? -6.102 2.697 -10.570 1.00 58.53 187 CYS A N 1
ATOM 1362 C CA . CYS A 1 187 ? -6.249 3.838 -11.471 1.00 58.53 187 CYS A CA 1
ATOM 1363 C C . CYS A 1 187 ? -5.393 5.023 -11.019 1.00 58.53 187 CYS A C 1
ATOM 1365 O O . CYS A 1 187 ? -4.726 5.629 -11.854 1.00 58.53 187 CYS A O 1
ATOM 1367 N N . SER A 1 188 ? -5.346 5.330 -9.720 1.00 61.19 188 SER A N 1
ATOM 1368 C CA . SER A 1 188 ? -4.497 6.414 -9.208 1.00 61.19 188 SER A CA 1
ATOM 1369 C C . SER A 1 188 ? -3.004 6.093 -9.343 1.00 61.19 188 SER A C 1
ATOM 1371 O O . SER A 1 188 ? -2.210 6.971 -9.688 1.00 61.19 188 SER A O 1
ATOM 1373 N N . LEU A 1 189 ? -2.632 4.822 -9.141 1.00 64.75 189 LEU A N 1
ATOM 1374 C CA . LEU A 1 189 ? -1.251 4.361 -9.231 1.00 64.75 189 LEU A CA 1
ATOM 1375 C C . LEU A 1 189 ? -0.765 4.317 -10.685 1.00 64.75 189 LEU A C 1
ATOM 1377 O O . LEU A 1 189 ? 0.390 4.637 -10.948 1.00 64.75 189 LEU A O 1
ATOM 1381 N N . LEU A 1 190 ? -1.642 3.947 -11.629 1.00 61.66 190 LEU A N 1
ATOM 1382 C CA . LEU A 1 190 ? -1.315 3.782 -13.049 1.00 61.66 190 LEU A CA 1
ATOM 1383 C C . LEU A 1 190 ? -1.566 5.030 -13.905 1.00 61.66 190 LEU A C 1
ATOM 1385 O O . LEU A 1 190 ? -0.964 5.134 -14.972 1.00 61.66 190 LEU A O 1
ATOM 1389 N N . ALA A 1 191 ? -2.383 5.997 -13.471 1.00 61.41 191 ALA A N 1
ATOM 1390 C CA . ALA A 1 191 ? -2.703 7.185 -14.272 1.00 61.41 191 ALA A CA 1
ATOM 1391 C C . ALA A 1 191 ? -1.462 8.026 -14.620 1.00 61.41 191 ALA A C 1
ATOM 1393 O O . ALA A 1 191 ? -1.274 8.414 -15.774 1.00 61.41 191 ALA A O 1
ATOM 1394 N N . MET A 1 192 ? -0.588 8.280 -13.641 1.00 58.81 192 MET A N 1
ATOM 1395 C CA . MET A 1 192 ? 0.665 9.014 -13.864 1.00 58.81 192 MET A CA 1
ATOM 1396 C C . MET A 1 192 ? 1.650 8.231 -14.753 1.00 58.81 192 MET A C 1
ATOM 1398 O O . MET A 1 192 ? 2.112 8.802 -15.743 1.00 58.81 192 MET A O 1
ATOM 1402 N N . PRO A 1 193 ? 1.933 6.937 -14.495 1.00 65.25 193 PRO A N 1
ATOM 1403 C CA . PRO A 1 193 ? 2.735 6.107 -15.393 1.00 65.25 193 PRO A CA 1
ATOM 1404 C C . PRO A 1 193 ? 2.202 6.063 -16.828 1.00 65.25 193 PRO A C 1
ATOM 1406 O O . PRO A 1 193 ? 2.972 6.260 -17.762 1.00 65.25 193 PRO A O 1
ATOM 1409 N N . LEU A 1 194 ? 0.891 5.877 -17.020 1.00 64.31 194 LEU A N 1
ATOM 1410 C CA . LEU A 1 194 ? 0.271 5.818 -18.347 1.00 64.31 194 LEU A CA 1
ATOM 1411 C C . LEU A 1 194 ? 0.376 7.151 -19.094 1.00 64.31 194 LEU A C 1
ATOM 1413 O O . LEU A 1 194 ? 0.686 7.152 -20.286 1.00 64.31 194 LEU A O 1
ATOM 1417 N N . MET A 1 195 ? 0.191 8.285 -18.408 1.00 62.09 195 MET A N 1
ATOM 1418 C CA . MET A 1 195 ? 0.407 9.605 -19.013 1.00 62.09 195 MET A CA 1
ATOM 1419 C C . MET A 1 195 ? 1.869 9.824 -19.412 1.00 62.09 195 MET A C 1
ATOM 1421 O O . MET A 1 195 ? 2.135 10.305 -20.514 1.00 62.09 195 MET A O 1
ATOM 1425 N N . VAL A 1 196 ? 2.820 9.450 -18.552 1.00 66.50 196 VAL A N 1
ATOM 1426 C CA . VAL A 1 196 ? 4.255 9.580 -18.843 1.00 66.50 196 VAL A CA 1
ATOM 1427 C C . VAL A 1 196 ? 4.656 8.672 -20.010 1.00 66.50 196 VAL A C 1
ATOM 1429 O O . VAL A 1 196 ? 5.304 9.139 -20.945 1.00 66.50 196 VAL A O 1
ATOM 1432 N N . CYS A 1 197 ? 4.218 7.412 -20.022 1.00 69.06 197 CYS A N 1
ATOM 1433 C CA . CYS A 1 197 ? 4.456 6.480 -21.125 1.00 69.06 197 CYS A CA 1
ATOM 1434 C C . CYS A 1 197 ? 3.845 6.983 -22.442 1.00 69.06 197 CYS A C 1
ATOM 1436 O O . CYS A 1 197 ? 4.538 7.015 -23.459 1.00 69.06 197 CYS A O 1
ATOM 1438 N N . GLY A 1 198 ? 2.588 7.441 -22.432 1.00 67.50 198 GLY A N 1
ATOM 1439 C CA . GLY A 1 198 ? 1.935 8.011 -23.614 1.00 67.50 198 GLY A CA 1
ATOM 1440 C C . GLY A 1 198 ? 2.677 9.234 -24.165 1.00 67.50 198 GLY A C 1
ATOM 1441 O O . GLY A 1 198 ? 2.930 9.319 -25.369 1.00 67.50 198 GLY A O 1
ATOM 1442 N N . ALA A 1 199 ? 3.110 10.145 -23.288 1.00 66.94 199 ALA A N 1
ATOM 1443 C CA . ALA A 1 199 ? 3.896 11.316 -23.672 1.00 66.94 199 ALA A CA 1
ATOM 1444 C C . ALA A 1 199 ? 5.259 10.932 -24.272 1.00 66.94 199 ALA A C 1
ATOM 1446 O O . ALA A 1 199 ? 5.651 11.476 -25.305 1.00 66.94 199 ALA A O 1
ATOM 1447 N N . LEU A 1 200 ? 5.963 9.966 -23.677 1.00 70.62 200 LEU A N 1
ATOM 1448 C CA . LEU A 1 200 ? 7.251 9.484 -24.183 1.00 70.62 200 LEU A CA 1
ATOM 1449 C C . LEU A 1 200 ? 7.120 8.813 -25.556 1.00 70.62 200 LEU A C 1
ATOM 1451 O O . LEU A 1 200 ? 7.952 9.057 -26.431 1.00 70.62 200 LEU A O 1
ATOM 1455 N N . ILE A 1 201 ? 6.059 8.032 -25.783 1.00 73.62 201 ILE A N 1
ATOM 1456 C CA . ILE A 1 201 ? 5.774 7.414 -27.088 1.00 73.62 201 ILE A CA 1
ATOM 1457 C C . ILE A 1 201 ? 5.529 8.491 -28.154 1.00 73.62 201 ILE A C 1
ATOM 1459 O O . ILE A 1 201 ? 6.072 8.393 -29.257 1.00 73.62 201 ILE A O 1
ATOM 1463 N N . LEU A 1 202 ? 4.767 9.542 -27.829 1.00 70.00 202 LEU A N 1
ATOM 1464 C CA . LEU A 1 202 ? 4.509 10.659 -28.744 1.00 70.00 202 LEU A CA 1
ATOM 1465 C C . LEU A 1 202 ? 5.779 11.463 -29.051 1.00 70.00 202 LEU A C 1
ATOM 1467 O O . LEU A 1 202 ? 6.045 11.754 -30.216 1.00 70.00 202 LEU A O 1
ATOM 1471 N N . ILE A 1 203 ? 6.596 11.764 -28.037 1.00 72.75 203 ILE A N 1
ATOM 1472 C CA . ILE A 1 203 ? 7.886 12.451 -28.212 1.00 72.75 203 ILE A CA 1
ATOM 1473 C C . ILE A 1 203 ? 8.810 11.616 -29.101 1.00 72.75 203 ILE A C 1
ATOM 1475 O O . ILE A 1 203 ? 9.393 12.137 -30.050 1.00 72.75 203 ILE A O 1
ATOM 1479 N N . HIS A 1 204 ? 8.914 10.312 -28.845 1.00 75.44 204 HIS A N 1
ATOM 1480 C CA . HIS A 1 204 ? 9.763 9.424 -29.631 1.00 75.44 204 HIS A CA 1
ATOM 1481 C C . HIS A 1 204 ? 9.277 9.294 -31.084 1.00 75.44 204 HIS A C 1
ATOM 1483 O O . HIS A 1 204 ? 10.087 9.327 -32.012 1.00 75.44 204 HIS A O 1
ATOM 1489 N N . ALA A 1 205 ? 7.961 9.197 -31.307 1.00 65.31 205 ALA A N 1
ATOM 1490 C CA . ALA A 1 205 ? 7.379 9.201 -32.648 1.00 65.31 205 ALA A CA 1
ATOM 1491 C C . ALA A 1 205 ? 7.682 10.512 -33.395 1.00 65.31 205 ALA A C 1
ATOM 1493 O O . ALA A 1 205 ? 8.075 10.474 -34.563 1.00 65.31 205 ALA A O 1
ATOM 1494 N N . PHE A 1 206 ? 7.582 11.654 -32.707 1.00 73.25 206 PHE A N 1
ATOM 1495 C CA . PHE A 1 206 ? 7.873 12.970 -33.272 1.00 73.25 206 PHE A CA 1
ATOM 1496 C C . PHE A 1 206 ? 9.356 13.128 -33.635 1.00 73.25 206 PHE A C 1
ATOM 1498 O O . PHE A 1 206 ? 9.675 13.487 -34.768 1.00 73.25 206 PHE A O 1
ATOM 1505 N N . VAL A 1 207 ? 10.273 12.769 -32.729 1.00 73.94 207 VAL A N 1
ATOM 1506 C CA . VAL A 1 207 ? 11.726 12.804 -32.980 1.00 73.94 207 VAL A CA 1
ATOM 1507 C C . VAL A 1 207 ? 12.097 11.936 -34.182 1.00 73.94 207 VAL A C 1
ATOM 1509 O O . VAL A 1 207 ? 12.851 12.384 -35.040 1.00 73.94 207 VAL A O 1
ATOM 1512 N N . ARG A 1 208 ? 11.526 10.730 -34.304 1.00 70.19 208 ARG A N 1
ATOM 1513 C CA . ARG A 1 208 ? 11.770 9.856 -35.464 1.00 70.19 208 ARG A CA 1
ATOM 1514 C C . ARG A 1 208 ? 11.228 10.415 -36.777 1.00 70.19 208 ARG A C 1
ATOM 1516 O O . ARG A 1 208 ? 11.816 10.153 -37.818 1.00 70.19 208 ARG A O 1
ATOM 1523 N N . SER A 1 209 ? 10.109 11.137 -36.747 1.00 66.06 209 SER A N 1
ATOM 1524 C CA . SER A 1 209 ? 9.582 11.800 -37.945 1.00 66.06 209 SER A CA 1
ATOM 1525 C C . SER A 1 209 ? 10.445 12.990 -38.376 1.00 66.06 209 SER A C 1
ATOM 1527 O O . SER A 1 209 ? 10.645 13.189 -39.568 1.00 66.06 209 SER A O 1
ATOM 1529 N N . ALA A 1 210 ? 11.025 13.720 -37.417 1.00 66.75 210 ALA A N 1
ATOM 1530 C CA . ALA A 1 210 ? 11.891 14.868 -37.675 1.00 66.75 210 ALA A CA 1
ATOM 1531 C C . ALA A 1 210 ? 13.297 14.482 -38.168 1.00 66.75 210 ALA A C 1
ATOM 1533 O O . ALA A 1 210 ? 13.954 15.283 -38.820 1.00 66.75 210 ALA A O 1
ATOM 1534 N N . THR A 1 211 ? 13.776 13.274 -37.858 1.00 68.88 211 THR A N 1
ATOM 1535 C CA . THR A 1 211 ? 15.074 12.766 -38.340 1.00 68.88 211 THR A CA 1
ATOM 1536 C C . THR A 1 211 ? 14.983 11.971 -39.644 1.00 68.88 211 THR A C 1
ATOM 1538 O O . THR A 1 211 ? 16.016 11.591 -40.189 1.00 68.88 211 THR A O 1
ATOM 1541 N N . ALA A 1 212 ? 13.769 11.699 -40.136 1.00 55.47 212 ALA A N 1
ATOM 1542 C CA . ALA A 1 212 ? 13.523 10.970 -41.381 1.00 55.47 212 ALA A CA 1
ATOM 1543 C C . ALA A 1 212 ? 13.341 11.882 -42.617 1.00 55.47 212 ALA A C 1
ATOM 1545 O O . ALA A 1 212 ? 13.167 11.361 -43.719 1.00 55.47 212 ALA A O 1
ATOM 1546 N N . THR A 1 213 ? 13.376 13.208 -42.436 1.00 49.00 213 THR A N 1
ATOM 1547 C CA . THR A 1 213 ? 13.443 14.234 -43.498 1.00 49.00 213 THR A CA 1
ATOM 1548 C C . THR A 1 213 ? 14.879 14.635 -43.788 1.00 49.00 213 THR A C 1
ATOM 1550 O O . THR A 1 213 ? 15.220 14.763 -44.982 1.00 49.00 213 THR A O 1
#

=== Feature glossary ===
The record interleaves many kinds of information about one protein. Here is each kind framed as the question it answers.

Q: What are the backbone torsion angles?
A: φ (phi) and ψ (psi) are the two rotatable backbone dihedrals per residue: φ is the C(i-1)–N–Cα–C torsion, ψ is the N–Cα–C–N(i+1) torsion, both in degrees on (−180°, 180°]. α-helical residues cluster near (−60°, −45°); β-strand residues near (−120°, +130°). A Ramachandran plot is simply a scatter of (φ, ψ) for every residue.

Q: What is the amino-acid chain?
A: This is the polypeptide sequence — one letter per residue, N-terminus first. Length ranges from a few dozen residues for small domains to over a thousand for large multi-domain proteins.

Q: How mobile is each atom in the crystal?
A: For experimental (PDB) structures, the B-factor (temperature factor) quantifies the positional spread of each atom in the crystal — a combination of thermal vibration and static disorder — in units of Å². High B-factors mark flexible loops or poorly resolved regions; low B-factors mark the rigid, well-ordered core.

Q: Are the domains correctly placed relative to each other?
A: Predicted Aligned Error (PAE) is an AlphaFold confidence matrix: entry (i, j) is the expected error in the position of residue j, in ångströms, when the prediction is superimposed on the true structure at residue i. Low PAE within a block of residues means that block is internally rigid and well-predicted; high PAE between two blocks means their relative placement is uncertain even if each block individually is confident.

Q: How confident is the AlphaFold model at each residue?
A: pLDDT is the predicted lDDT-Cα score: AlphaFold's confidence that the local environment of each residue (all inter-atomic distances within 15 Å) is correctly placed. It is a per-residue number between 0 and 100, with higher meaning more reliable.

Q: What family and function is it annotated with?
A: Functional annotations link the protein to curated databases. InterPro entries identify conserved domains and families by matching the sequence against member-database signatures (Pfam, PROSITE, CDD, …). Gene Ontology (GO) terms describe molecular function, biological process, and cellular component in a controlled vocabulary. CATH places the structure in a hierarchical fold classification (Class/Architecture/Topology/Homologous-superfamily). The organism is the source species.

Q: How big and how compact is the whole molecule?
A: Three whole-structure scalars: the radius of gyration (RMS distance of Cα from centroid, in Å), the count of Cα–Cα contacts (pairs closer than 8 Å and separated by more than four residues in sequence — i.e. tertiary, not local, contacts), and the bounding-box dimensions. Together they distinguish compact globular folds from extended fibres or disordered chains.

Q: What known structures does this most resemble?
A: The Foldseek neighbor list gives the closest experimentally determined structures in the PDB, ranked by structural alignment. TM-score near 1 means near-identical fold; near 0.3 means only rough topology match. This is how one finds what a novel AlphaFold prediction most resembles in the solved-structure universe.

Q: Which residues are buried vs exposed?
A: SASA measures how much of the protein is reachable by solvent. It is computed by rolling a water-sized probe over the atomic surface and summing the exposed area (Å²). Per-residue SASA distinguishes core (buried, low SASA) from surface (exposed, high SASA) residues; total SASA is a whole-molecule size measure.

Q: Which residues are in helices, strands, or loops?
A: Eight-state secondary structure (DSSP): H is the canonical α-helix, G the tighter 3₁₀-helix, I the wider π-helix; E/B are β-structure, T and S are turns and bends, and '-' is everything else. DSSP derives these from the pattern of main-chain N–H···O=C hydrogen bonds, not from the sequence.

Q: Where is each backbone atom in 3D?
A: Structure coordinates are given as an mmCIF _atom_site loop: one row per atom with element, residue name, chain id, sequence number, and x/y/z position in Å. Only the four main-chain atoms per residue are included here; side chains are omitted to keep the record compact.

Q: What if only a Cα trace is available?
A: Three-state secondary structure (P-SEA) collapses the eight DSSP classes into helix (a), strand (b), and coil (c). P-SEA assigns these from Cα geometry alone — distances and angles — without requiring backbone oxygens, so it works on any Cα trace.

Q: What do the rendered images show?
A: The six renders are orthographic views along the three Cartesian axes in both directions. Representation (cartoon, sticks, or surface) and color scheme (sequence-rainbow or by-chain) vary across proteins so the training set covers all the common visualization conventions.

Q: What does the local fold look like, residue by residue?
A: Foldseek's 3Di representation compresses backbone geometry into a per-residue letter drawn from a learned twenty-state alphabet. It captures the tertiary interaction pattern around each residue — which residues are packed against it in space, regardless of where they are in sequence.

Q: What do the diagnostic plots show?
A: The contact map is a binary N×N matrix image: pixel (i, j) is dark where Cα_i and Cα_j are within 8 Å and |i−j|>4. Because the |i−j|>4 filter removes local helical contacts, off-diagonal stripes parallel to the main diagonal indicate parallel β-sheets; stripes perpendicular to it indicate antiparallel β-sheets. The Ramachandran plot scatters every residue's (φ, ψ) pair against the sterically allowed regions. The PAE heatmap renders the predicted-aligned-error matrix.